Protein 8PEB (pdb70)

Secondary structure (DSSP, 8-state):
--EE-GGGHHHHHTTT--EEEEEEETTTTEEEES-HHHHT--B--GGGGHHHHHHHHHHTTSS--TT--B---S---SSGGGSS-B-HHHHHHTT-HHHHHHHHHHH-HHHHHHHHHHTT-SEE-TT--SS-HHHHTTEEB-HHHHHHHHHHHHTT-SSS-HHHHHHHHHHTEEEE-SS-EEEEEEEEE-SSSSPEEEEEEEEE-SS-EEEEEEEEE-SSTTSTTHHHHHHHHHHHHTTS--

B-factor: mean 24.96, std 11.24, range [9.62, 77.16]

GO terms:
  GO:0008800 beta-lactamase activity (F, EXP)

InterPro domains:
  IPR001460 Penicillin-binding protein, transpeptidase [PF00905] (48-259)
  IPR002137 Beta-lactamase, class-D active site [PS00337] (68-78)
  IPR012338 Beta-lactamase/transpeptidase-like [G3DSA:3.40.710.10] (20-265)
  IPR012338 Beta-lactamase/transpeptidase-like [SSF56601] (30-259)
  IPR050515 Class D beta-lactamase/transpeptidase [PTHR30627] (52-147)
  IPR058218 Beta-lactamase OXA-48-like [NF000387] (1-265)

Foldseek 3Di:
DEEADQVLVVLQVVVVWDKKKKKAWVVVRYIYMNDVVQQFDWAQCFLVVVLLLLLLLCQVVVAVAQPDKDAAPCDDDDQNLLRGIHGLLSCQVSVNVVVSVVSDVVCDLVNLLVLCVQLVQAAADPVFDDDDCSRRVNGIHGFVSLQVSQVCLVVVNGPGHSVSSVRSQVSQFDDDDPAWTWRWGWGWQADDPQTKIKIWTWIDGPPTIMTMIMMIRDNDPPCNVSNVVSNVVVCVVVVVGD

Nearest PDB structures (foldseek):
  8peb-assembly1_A-2  TM=1.004E+00  e=3.421E-52  Klebsiella pneumoniae
  8pea-assembly1_B  TM=9.727E-01  e=9.797E-48  Klebsiella pneumoniae
  6rj7-assembly1_A  TM=9.697E-01  e=4.068E-47  Klebsiella pneumoniae
  5oe0-assembly1_B  TM=9.698E-01  e=1.051E-46  Klebsiella pneumoniae
  8faj-assembly1_A  TM=9.682E-01  e=1.500E-46  Klebsiella pneumoniae

Structure (mmCIF, N/CA/C/O backbone):
data_8PEB
#
_entry.id   8PEB
#
_cell.length_a   94.401
_cell.length_b   42.544
_cell.length_c   64.304
_cell.angle_alpha   90.000
_cell.angle_beta   106.875
_cell.angle_gamma   90.000
#
_symmetry.space_group_name_H-M   'C 1 2 1'
#
loop_
_entity.id
_entity.type
_entity.pdbx_description
1 polymer Beta-lactamase
2 non-polymer 'CHLORIDE ION'
3 non-polymer 'SULFATE ION'
4 non-polymer DI(HYDROXYETHYL)ETHER
5 non-polymer 'MALONATE ION'
6 water water
#
loop_
_atom_site.group_PDB
_atom_site.id
_atom_site.type_symbol
_atom_site.label_atom_id
_atom_site.label_alt_id
_atom_site.label_comp_id
_atom_site.label_asym_id
_atom_site.label_entity_id
_atom_site.label_seq_id
_atom_site.pdbx_PDB_ins_code
_atom_site.Cartn_x
_atom_site.Cartn_y
_atom_site.Cartn_z
_atom_site.occupancy
_atom_site.B_iso_or_equiv
_atom_site.auth_seq_id
_atom_site.auth_comp_id
_atom_site.auth_asym_id
_atom_site.auth_atom_id
_atom_site.pdbx_PDB_model_num
ATOM 1 N N . GLU A 1 1 ? -38.01500 0.65300 14.96200 1.000 54.26177 24 GLU A N 1
ATOM 2 C CA . GLU A 1 1 ? -37.67100 0.81700 16.37000 0.780 52.33522 24 GLU A CA 1
ATOM 3 C C . GLU A 1 1 ? -36.90500 2.12100 16.41200 0.750 52.36417 24 GLU A C 1
ATOM 4 O O . GLU A 1 1 ? -37.13100 2.98900 17.25600 0.970 52.51682 24 GLU A O 1
ATOM 16 N N . TRP A 1 2 ? -35.98700 2.21200 15.44800 1.000 50.30866 25 TRP A N 1
ATOM 17 C CA . TRP A 1 2 ? -35.02500 3.29600 15.36900 1.000 39.12311 25 TRP A CA 1
ATOM 18 C C . TRP A 1 2 ? -35.71400 4.64100 15.23900 1.000 34.95156 25 TRP A C 1
ATOM 19 O O . TRP A 1 2 ? -36.78300 4.76600 14.63600 1.000 37.09129 25 TRP A O 1
ATOM 40 N N . GLN A 1 3 ? -35.06100 5.66600 15.76900 1.000 27.39539 26 GLN A N 1
ATOM 41 C CA . GLN A 1 3 ? -35.58800 7.01600 15.74400 1.000 24.35292 26 GLN A CA 1
ATOM 42 C C . GLN A 1 3 ? -34.61200 7.93000 15.03800 1.000 21.62891 26 GLN A C 1
ATOM 43 O O . GLN A 1 3 ? -33.41400 7.89600 15.31600 1.000 22.35794 26 GLN A O 1
ATOM 57 N N . GLU A 1 4 ? -35.11600 8.74200 14.13200 1.000 20.12083 27 GLU A N 1
ATOM 58 C CA . GLU A 1 4 ? -34.30300 9.73100 13.45900 1.000 19.96029 27 GLU A CA 1
ATOM 59 C C . GLU A 1 4 ? -34.40200 11.04200 14.21600 1.000 20.50772 27 GLU A C 1
ATOM 60 O O . GLU A 1 4 ? -35.48400 11.44300 14.65800 1.000 24.40819 27 GLU A O 1
ATOM 72 N N . ASN A 1 5 ? -33.27600 11.72200 14.34600 1.000 18.80489 28 ASN A N 1
ATOM 73 C CA . ASN A 1 5 ? -33.16100 13.01200 15.03200 1.000 18.22324 28 ASN A CA 1
ATOM 74 C C . ASN A 1 5 ? -32.39800 13.94000 14.09000 1.000 17.86004 28 ASN A C 1
ATOM 75 O O . ASN A 1 5 ? -31.16500 13.99800 14.10300 1.000 16.10456 28 ASN A O 1
ATOM 86 N N . LYS A 1 6 ? -33.12700 14.69300 13.29100 1.000 16.36512 29 LYS A N 1
ATOM 87 C CA . LYS A 1 6 ? -32.50000 15.54500 12.28900 1.000 15.84664 29 LYS A CA 1
ATOM 88 C C . LYS A 1 6 ? -31.87600 16.79100 12.88900 1.000 16.13351 29 LYS A C 1
ATOM 89 O O . LYS A 1 6 ? -31.12000 17.47900 12.19600 1.000 16.61252 29 LYS A O 1
ATOM 108 N N . SER A 1 7 ? -32.13200 17.09100 14.16200 1.000 16.28353 30 SER A N 1
ATOM 109 C CA . SER A 1 7 ? -31.47500 18.24100 14.76600 1.000 16.56251 30 SER A CA 1
ATOM 110 C C . SER A 1 7 ? -29.97000 18.03600 14.91000 1.000 16.78096 30 SER A C 1
ATOM 111 O O . SER A 1 7 ? -29.23500 19.01500 15.07300 1.000 18.04690 30 SER A O 1
ATOM 119 N N . TRP A 1 8 ? -29.48900 16.80400 14.78800 1.000 16.58883 31 TRP A N 1
ATOM 120 C CA . TRP A 1 8 ? -28.05000 16.58300 14.84700 1.000 16.31775 31 TRP A CA 1
ATOM 121 C C . TRP A 1 8 ? -27.35600 17.06100 13.58400 1.000 17.60737 31 TRP A C 1
ATOM 122 O O . TRP A 1 8 ? -26.12700 17.24000 13.56700 1.000 17.55474 31 TRP A O 1
ATOM 143 N N . ASN A 1 9 ? -28.11200 17.27900 12.51300 1.000 17.56526 32 ASN A N 1
ATOM 144 C CA . ASN A 1 9 ? -27.50000 17.67100 11.25200 1.000 17.88636 32 ASN A CA 1
ATOM 145 C C . ASN A 1 9 ? -26.76000 18.99100 11.37200 1.000 19.53918 32 ASN A C 1
ATOM 146 O O . ASN A 1 9 ? -25.77300 19.19900 10.66800 1.000 20.66037 32 ASN A O 1
ATOM 157 N N . VAL A 1 10 ? -27.18800 19.87200 12.27200 1.000 21.21044 33 VAL A N 1
ATOM 158 C CA . VAL A 1 10 ? -26.50100 21.15700 12.38100 1.000 24.95036 33 VAL A CA 1
ATOM 159 C C . VAL A 1 10 ? -25.04500 20.98500 12.79700 1.000 21.78682 33 VAL A C 1
ATOM 160 O O . VAL A 1 10 ? -24.18400 21.77800 12.39400 1.000 23.85549 33 VAL A O 1
ATOM 173 N N A HIS A 1 11 ? -24.73900 19.97000 13.60900 0.550 19.71815 34 HIS A N 1
ATOM 174 N N B HIS A 1 11 ? -24.73200 19.95500 13.59200 0.450 19.69973 34 HIS A N 1
ATOM 175 C CA A HIS A 1 11 ? -23.35200 19.75900 14.00200 0.550 18.98912 34 HIS A CA 1
ATOM 176 C CA B HIS A 1 11 ? -23.34600 19.74900 14.00300 0.450 18.99965 34 HIS A CA 1
ATOM 177 C C A HIS A 1 11 ? -22.48600 19.44700 12.79200 0.550 20.07609 34 HIS A C 1
ATOM 178 C C B HIS A 1 11 ? -22.46100 19.32300 12.84100 0.450 20.08925 34 HIS A C 1
ATOM 179 O O A HIS A 1 11 ? -21.30700 19.81300 12.76300 0.550 21.28150 34 HIS A O 1
ATOM 180 O O B HIS A 1 11 ? -21.23400 19.41300 12.93900 0.450 18.48380 34 HIS A O 1
ATOM 207 N N . PHE A 1 12 ? -23.05200 18.78800 11.77500 1.000 17.24417 35 PHE A N 1
ATOM 208 C CA . PHE A 1 12 ? -22.32200 18.58700 10.53200 1.000 20.46824 35 PHE A CA 1
ATOM 209 C C . PHE A 1 12 ? -22.28800 19.87000 9.70400 1.000 20.47351 35 PHE A C 1
ATOM 210 O O . PHE A 1 12 ? -21.22300 20.29200 9.24600 1.000 21.90789 35 PHE A O 1
ATOM 227 N N . THR A 1 13 ? -23.43100 20.51800 9.51600 1.000 21.57627 36 THR A N 1
ATOM 228 C CA . THR A 1 13 ? -23.44900 21.66500 8.61500 1.000 24.91615 36 THR A CA 1
ATOM 229 C C . THR A 1 13 ? -22.64400 22.83800 9.16000 1.000 24.30028 36 THR A C 1
ATOM 230 O O . THR A 1 13 ? -22.10100 23.62800 8.37700 1.000 24.36871 36 THR A O 1
ATOM 241 N N . GLU A 1 14 ? -22.55800 22.98200 10.48000 1.000 23.55282 37 GLU A N 1
ATOM 242 C CA . GLU A 1 14 ? -21.69700 24.01800 11.04600 1.000 29.26140 37 GLU A CA 1
ATOM 243 C C . GLU A 1 14 ? -20.25200 23.86500 10.58200 1.000 32.05121 37 GLU A C 1
ATOM 244 O O . GLU A 1 14 ? -19.54000 24.86900 10.42800 1.000 31.00109 37 GLU A O 1
ATOM 256 N N A HIS A 1 15 ? -19.80800 22.63500 10.32000 0.430 28.48236 38 HIS A N 1
ATOM 257 N N B HIS A 1 15 ? -19.80700 22.63300 10.33500 0.570 28.47447 38 HIS A N 1
ATOM 258 C CA A HIS A 1 15 ? -18.44600 22.37000 9.87300 0.430 30.75106 38 HIS A CA 1
ATOM 259 C CA B HIS A 1 15 ? -18.45100 22.36300 9.87900 0.570 30.74579 38 HIS A CA 1
ATOM 260 C C A HIS A 1 15 ? -18.37200 22.08100 8.38100 0.430 31.34850 38 HIS A C 1
ATOM 261 C C B HIS A 1 15 ? -18.39300 22.04500 8.39100 0.570 31.33270 38 HIS A C 1
ATOM 262 O O A HIS A 1 15 ? -17.40200 21.47000 7.92100 0.430 36.40963 38 HIS A O 1
ATOM 263 O O B HIS A 1 15 ? -17.45200 21.38000 7.94200 0.570 36.49648 38 HIS A O 1
ATOM 290 N N . LYS A 1 16 ? -19.37500 22.51300 7.62100 1.000 28.37182 39 LYS A N 1
ATOM 291 C CA . LYS A 1 16 ? -19.43800 22.26800 6.18400 1.000 32.71708 39 LYS A CA 1
ATOM 292 C C . LYS A 1 16 ? -19.17400 20.79900 5.87400 1.000 33.41716 39 LYS 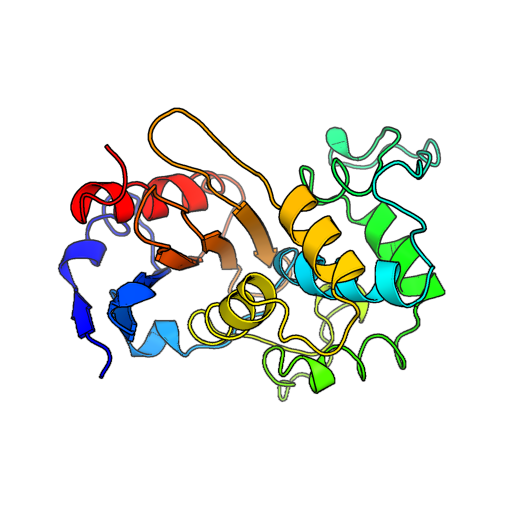A C 1
ATOM 293 O O . LYS A 1 16 ? -18.38700 20.45500 4.99500 0.850 32.14333 39 LYS A O 1
ATOM 313 N N . SER A 1 17 ? -19.85800 19.92400 6.61200 1.000 23.88707 40 SER A N 1
ATOM 314 C CA . SER A 1 17 ? -19.60500 18.49300 6.55900 1.000 20.98936 40 SER A CA 1
ATOM 315 C C . SER A 1 17 ? -20.89700 17.73400 6.28300 1.000 21.79209 40 SER A C 1
ATOM 316 O O . SER A 1 17 ? -22.00400 18.24000 6.50900 1.000 21.06042 40 SER A O 1
ATOM 324 N N A GLN A 1 18 ? -20.74600 16.51300 5.76600 0.650 19.92607 41 GLN A N 1
ATOM 325 N N B GLN A 1 18 ? -20.72100 16.48700 5.83800 0.350 20.02082 41 GLN A N 1
ATOM 326 C CA A GLN A 1 18 ? -21.85100 15.58300 5.57900 0.650 18.76541 41 GLN A CA 1
ATOM 327 C CA B GLN A 1 18 ? -21.79500 15.55200 5.53300 0.350 18.83910 41 GLN A CA 1
ATOM 328 C C A GLN A 1 18 ? -21.47500 14.25200 6.21400 0.650 15.74136 41 GLN A C 1
ATOM 329 C C B GLN A 1 18 ? -21.46200 14.22800 6.20500 0.350 15.88612 41 GLN A C 1
ATOM 330 O O A GLN A 1 18 ? -20.34900 13.76600 6.03900 0.650 17.51263 41 GLN A O 1
ATOM 331 O O B GLN A 1 18 ? -20.34300 13.72600 6.04800 0.350 17.37840 41 GLN A O 1
ATOM 358 N N . GLY A 1 19 ? -22.41100 13.65000 6.93300 1.000 14.61228 42 GLY A N 1
ATOM 359 C CA . GLY A 1 19 ? -22.10300 12.39300 7.59800 1.000 14.74914 42 GLY A CA 1
ATOM 360 C C . GLY A 1 19 ? -23.26800 11.87700 8.40500 1.000 13.35423 42 GLY A C 1
ATOM 361 O O . GLY A 1 19 ? -24.38200 12.41300 8.33900 1.000 15.24130 42 GLY A O 1
ATOM 365 N N . VAL A 1 20 ? -22.99200 10.82600 9.16900 1.000 13.17526 43 VAL A N 1
ATOM 366 C CA . VAL A 1 20 ? -23.99200 10.19500 10.02000 1.000 13.68848 43 VAL A CA 1
ATOM 367 C C . VAL A 1 20 ? -23.402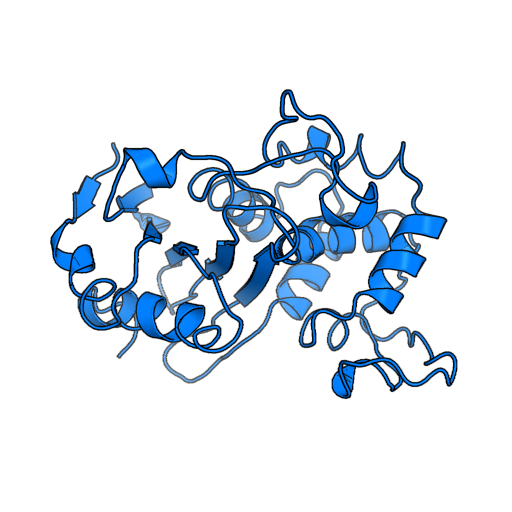00 9.92100 11.38700 1.000 13.17526 43 VAL A C 1
ATOM 368 O O . VAL A 1 20 ? -22.22100 9.58700 11.50400 1.000 12.95682 43 VAL A O 1
ATOM 381 N N . VAL A 1 21 ? -24.22600 10.09800 12.42000 1.000 13.19369 44 VAL A N 1
ATOM 382 C CA . VAL A 1 21 ? -23.97900 9.57900 13.75100 1.000 13.77270 44 VAL A CA 1
ATOM 383 C C . VAL A 1 21 ? -25.10700 8.62200 14.07400 1.000 13.02525 44 VAL A C 1
ATOM 384 O O . VAL A 1 21 ? -26.28500 8.93600 13.84800 1.000 14.67544 44 VAL A O 1
ATOM 397 N N . VAL A 1 22 ? -24.73500 7.48100 14.63900 1.000 12.13303 45 VAL A N 1
ATOM 398 C CA . VAL A 1 22 ? -25.68000 6.48800 15.14500 1.000 13.31739 45 VAL A CA 1
ATOM 399 C C . VAL A 1 22 ? -25.35600 6.28600 16.60900 1.000 13.78323 45 VAL A C 1
ATOM 400 O O . VAL A 1 22 ? -24.18600 6.09400 16.96300 1.000 12.99366 45 VAL A O 1
ATOM 413 N N . LEU A 1 23 ? -26.38800 6.32100 17.45200 1.000 14.18065 46 LEU A N 1
ATOM 414 C CA . LEU A 1 23 ? -26.27000 6.07400 18.87700 1.000 12.59362 46 LEU A CA 1
ATOM 415 C C . LEU A 1 23 ? -27.16600 4.90900 19.26000 1.000 13.40161 46 LEU A C 1
ATOM 416 O O . LEU A 1 23 ? -28.24700 4.72000 18.68000 1.000 15.08865 46 LEU A O 1
ATOM 432 N N . TRP A 1 24 ? -26.72600 4.11600 20.22900 1.000 12.99630 47 TRP A N 1
ATOM 433 C CA . TRP A 1 24 ? -27.55300 3.03800 20.77300 1.000 13.82271 47 TRP A CA 1
ATOM 434 C C . TRP A 1 24 ? -27.52300 3.12500 22.29100 1.000 15.06233 47 TRP A C 1
ATOM 435 O O . TRP A 1 24 ? -26.44800 3.05400 22.90000 1.000 14.11222 47 TRP A O 1
ATOM 456 N N . ASN A 1 25 ? -28.69700 3.31900 22.88800 1.000 14.83336 48 ASN A N 1
ATOM 457 C CA . ASN A 1 25 ? -28.88700 3.34900 24.33500 1.000 16.17036 48 ASN A CA 1
ATOM 458 C C . ASN A 1 25 ? -29.07400 1.91300 24.80700 1.000 16.26511 48 ASN A C 1
ATOM 459 O O . ASN A 1 25 ? -30.09300 1.27900 24.53200 1.000 15.98613 48 ASN A O 1
ATOM 470 N N . GLU A 1 26 ? -28.06700 1.36900 25.46700 1.000 15.33868 49 GLU A N 1
ATOM 471 C CA . GLU A 1 26 ? -28.08600 -0.05100 25.79100 1.000 17.29681 49 GLU A CA 1
ATOM 472 C C . GLU A 1 26 ? -29.20800 -0.39600 26.76600 1.000 19.23915 49 GLU A C 1
ATOM 473 O O . GLU A 1 26 ? -29.93000 -1.37400 26.55300 1.000 19.38390 49 GLU A O 1
ATOM 485 N N . ASN A 1 27 ? -29.39500 0.40400 27.81900 1.000 17.84424 50 ASN A N 1
ATOM 486 C CA . ASN A 1 27 ? -30.43400 0.07700 28.79100 1.000 19.69447 50 ASN A CA 1
ATOM 487 C C . ASN A 1 27 ? -31.79100 0.01100 28.11900 1.000 19.75500 50 ASN A C 1
ATOM 488 O O . ASN A 1 27 ? -32.61300 -0.86100 28.43700 1.000 22.89748 50 ASN A O 1
ATOM 499 N N . GLU A 1 28 ? -32.06700 0.94200 27.21200 1.000 20.35770 51 GLU A N 1
ATOM 500 C CA . GLU A 1 28 ? -33.38400 1.06700 26.60500 1.000 21.56048 51 GLU A CA 1
ATOM 501 C C . GLU A 1 28 ? -33.52100 0.28300 25.31300 1.000 22.42374 51 GLU A C 1
ATOM 502 O O . GLU A 1 28 ? -34.63400 0.16800 24.79100 1.000 22.34478 51 GLU A O 1
ATOM 514 N N . GLN A 1 29 ? -32.44000 -0.28800 24.80600 1.000 18.96543 52 GLN A N 1
ATOM 515 C CA . GLN A 1 29 ? -32.45800 -1.03000 23.55300 1.000 19.15756 52 GLN A CA 1
ATOM 516 C C . GLN A 1 29 ? -33.08100 -0.19300 22.44600 1.000 20.84724 52 GLN A C 1
ATOM 517 O O . GLN A 1 29 ? -33.95900 -0.63900 21.70200 1.000 22.98697 52 GLN A O 1
ATOM 531 N N . GLN A 1 30 ? -32.56700 1.02700 22.30400 1.000 18.24692 53 GLN A N 1
ATOM 532 C CA . GLN A 1 30 ? -33.13000 2.01500 21.39700 1.000 17.92320 53 GLN A CA 1
ATOM 533 C C . GLN A 1 30 ? -32.00300 2.69200 20.63400 1.000 18.80752 53 GLN A C 1
ATOM 534 O O . GLN A 1 30 ? -31.04100 3.16700 21.24100 1.000 18.21008 53 GLN A O 1
ATOM 548 N N . GLY A 1 31 ? -32.17300 2.79400 19.32100 1.000 18.01269 54 GLY A N 1
ATOM 549 C CA . GLY A 1 31 ? -31.22500 3.44300 18.44200 1.000 17.28892 54 GLY A CA 1
ATOM 550 C C . GLY A 1 31 ? -31.72800 4.77000 17.91000 1.000 16.79412 54 GLY A C 1
ATOM 551 O O . GLY A 1 31 ? -32.93000 4.99100 17.75400 1.000 18.26272 54 GLY A O 1
ATOM 555 N N . PHE A 1 32 ? -30.78200 5.65600 17.62200 1.000 15.35710 55 PHE A N 1
ATOM 556 C CA . PHE A 1 32 ? -31.05100 7.00600 17.16200 1.000 16.15720 55 PHE A CA 1
ATOM 557 C C .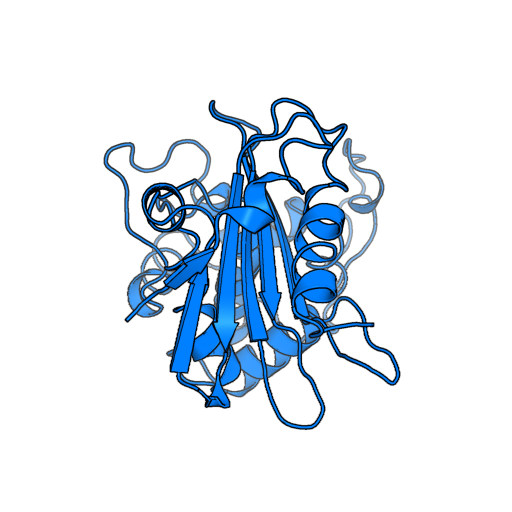 PHE A 1 32 ? -30.02400 7.36300 16.09900 1.000 14.68860 55 PHE A C 1
ATOM 558 O O . PHE A 1 32 ? -28.84700 7.02400 16.23500 1.000 16.25458 55 PHE A O 1
ATOM 575 N N . THR A 1 33 ? -30.43100 8.10600 15.08400 1.000 15.51502 56 THR A N 1
ATOM 576 C CA . THR A 1 33 ? -29.50000 8.55400 14.04900 1.000 14.77809 56 THR A CA 1
ATOM 577 C C . THR A 1 33 ? -30.01200 9.83100 13.40700 1.000 15.37290 56 THR A C 1
ATOM 578 O O . THR A 1 33 ? -31.22500 10.08400 13.37400 1.000 17.02836 56 THR A O 1
ATOM 589 N N . ASN A 1 34 ? -29.09700 10.62500 12.83200 1.000 14.93863 57 ASN A N 1
ATOM 590 C CA . ASN A 1 34 ? -29.54000 11.80100 12.09500 1.000 15.19656 57 ASN A CA 1
ATOM 591 C C . ASN A 1 34 ? -30.04800 11.47800 10.69600 1.000 16.27037 57 ASN A C 1
ATOM 592 O O . ASN A 1 34 ? -30.74000 12.30900 10.11600 1.000 17.57316 57 ASN A O 1
ATOM 603 N N A ASN A 1 35 ? -29.69700 10.32500 10.13100 0.690 17.05468 58 ASN A N 1
ATOM 604 N N B ASN A 1 35 ? -29.70000 10.31700 10.14100 0.310 17.04941 58 ASN A N 1
ATOM 605 C CA A ASN A 1 35 ? -30.08100 10.01100 8.75500 0.690 17.52842 58 ASN A CA 1
ATOM 606 C CA B ASN A 1 35 ? -30.03100 9.99600 8.75300 0.310 17.58106 58 ASN A CA 1
ATOM 607 C C A ASN A 1 35 ? -30.12400 8.49800 8.61200 0.690 18.08375 58 ASN A C 1
ATOM 608 C C B ASN A 1 35 ? -30.11700 8.48000 8.64800 0.310 18.11796 58 ASN A C 1
ATOM 609 O O A ASN A 1 35 ? -29.08300 7.83300 8.59300 0.690 17.21259 58 ASN A O 1
ATOM 610 O O B ASN A 1 35 ? -29.09000 7.79400 8.67100 0.310 17.18101 58 ASN A O 1
ATOM 631 N N . LEU A 1 36 ? -31.34100 7.96100 8.55200 1.000 18.83910 59 LEU A N 1
ATOM 632 C CA . LEU A 1 36 ? -31.53200 6.51500 8.53200 1.000 21.51047 59 LEU A CA 1
ATOM 633 C C . LEU A 1 36 ? -30.87400 5.87100 7.32200 1.000 20.93146 59 LEU A C 1
ATOM 634 O O . LEU A 1 36 ? -30.25900 4.80200 7.44700 1.000 22.75010 59 LEU A O 1
ATOM 650 N N . LYS A 1 37 ? -30.93700 6.51700 6.15700 1.000 19.83922 60 LYS A N 1
ATOM 651 C CA . LYS A 1 37 ? -30.34000 5.90700 4.97400 1.000 21.43152 60 LYS A CA 1
ATOM 652 C C . LYS A 1 37 ? -28.82800 5.81300 5.11000 1.000 21.43152 60 LYS A C 1
ATOM 653 O O . LYS A 1 37 ? -28.23400 4.75500 4.86800 1.000 20.60247 60 LYS A O 1
ATOM 672 N N . ARG A 1 38 ? -28.17900 6.89500 5.54400 1.000 18.24166 61 ARG A N 1
ATOM 673 C CA . ARG A 1 38 ? -26.72600 6.83500 5.62400 1.000 18.03900 61 ARG A CA 1
ATOM 674 C C . ARG A 1 38 ? -26.27000 5.94000 6.76900 1.000 17.76002 61 ARG A C 1
ATOM 675 O O . ARG A 1 38 ? -25.21100 5.31000 6.68100 1.000 17.52052 61 ARG A O 1
ATOM 696 N N . ALA A 1 39 ? -27.07800 5.82300 7.82000 1.000 16.60462 62 ALA A N 1
ATOM 697 C CA . ALA A 1 39 ? -26.75200 4.89300 8.88900 1.000 16.86781 62 ALA A CA 1
ATOM 698 C C . ALA A 1 39 ? -26.56700 3.47300 8.37600 1.000 18.99175 62 ALA A C 1
ATOM 699 O O . ALA A 1 39 ? -25.78800 2.71100 8.96000 1.000 17.93110 62 ALA A O 1
ATOM 706 N N . ASN A 1 40 ? -27.26700 3.09800 7.30600 1.000 17.76266 63 ASN A N 1
ATOM 707 C CA . ASN A 1 40 ? -27.22800 1.75300 6.74100 1.000 19.28126 63 ASN A CA 1
ATOM 708 C C . ASN A 1 40 ? -26.34100 1.63700 5.51400 1.000 19.22862 63 ASN A C 1
ATOM 709 O O . ASN A 1 40 ? -26.28100 0.56900 4.90200 1.000 22.06844 63 ASN A O 1
ATOM 720 N N . GLN A 1 41 ? -25.63400 2.69700 5.15200 1.000 18.49959 64 GLN A N 1
ATOM 721 C CA . GLN A 1 41 ? -24.77800 2.70200 3.97600 1.000 19.12598 64 GLN A CA 1
ATOM 722 C C . GLN A 1 41 ? -23.41100 2.14300 4.32700 1.000 17.68370 64 GLN A C 1
ATOM 723 O O . GLN A 1 41 ? -22.77200 2.59500 5.28000 1.000 17.51526 64 GLN A O 1
ATOM 737 N N . ALA A 1 42 ? -22.94900 1.18600 3.54600 1.000 17.24680 65 ALA A N 1
ATOM 738 C CA . ALA A 1 42 ? -21.69800 0.50700 3.83700 1.000 17.39945 65 ALA A CA 1
ATOM 739 C C . ALA A 1 42 ? -20.51500 1.24600 3.22600 1.000 17.96794 65 ALA A C 1
ATOM 740 O O . ALA A 1 42 ? -20.54600 1.66600 2.06500 1.000 18.83647 65 ALA A O 1
ATOM 747 N N . PHE A 1 43 ? -19.44000 1.35700 3.99800 1.000 16.04140 66 PHE A N 1
ATOM 748 C CA . PHE A 1 43 ? -18.21000 2.00400 3.57900 1.000 15.88875 66 PHE A CA 1
ATOM 749 C C . PHE A 1 43 ? -17.03300 1.09700 3.91900 1.000 15.53081 66 PHE A C 1
ATOM 750 O O . PHE A 1 43 ? -17.11300 0.25100 4.81400 1.000 16.76517 66 PHE A O 1
ATOM 767 N N . LEU A 1 44 ? -15.90500 1.32600 3.26000 1.000 15.39132 67 LEU A N 1
ATOM 768 C CA . LEU A 1 44 ? -14.66000 0.68600 3.66100 1.000 15.03075 67 LEU A CA 1
ATOM 769 C C . LEU A 1 44 ? -14.38100 1.02200 5.11800 1.000 15.71504 67 LEU A C 1
ATOM 770 O O . LEU A 1 44 ? -14.57400 2.16700 5.52400 1.000 14.40962 67 LEU A O 1
ATOM 786 N N . PRO A 1 45 ? -13.89100 0.06700 5.91700 1.000 14.36225 68 PRO A N 1
ATOM 787 C CA . PRO A 1 45 ? -13.73000 0.31100 7.35800 1.000 14.49384 68 PRO A CA 1
ATOM 788 C C . PRO A 1 45 ? -12.47000 1.03700 7.74900 1.000 13.58321 68 PRO A C 1
ATOM 789 O O . PRO A 1 45 ? -12.41100 1.58500 8.85900 1.000 13.31475 68 PRO A O 1
ATOM 800 N N . ALA A 1 46 ? -11.44200 1.01600 6.90300 1.000 13.94115 69 ALA A N 1
ATOM 801 C CA . ALA A 1 46 ? -10.15700 1.61800 7.22600 1.000 15.18866 69 ALA A CA 1
ATOM 802 C C . ALA A 1 46 ? -9.70000 1.09800 8.59200 1.000 14.38857 69 ALA A C 1
ATOM 803 O O . ALA A 1 46 ? -9.93000 -0.07400 8.91400 1.000 15.44133 69 ALA A O 1
ATOM 810 N N . SER A 1 47 ? -9.08700 1.94000 9.40900 1.000 13.27528 70 SER A N 1
ATOM 811 C CA . SER A 1 47 ? -8.50600 1.43800 10.65900 1.000 12.81469 70 SER A CA 1
ATOM 812 C C . SER A 1 47 ? -9.52400 1.02800 11.70000 1.000 12.77522 70 SER A C 1
ATOM 813 O O . SER A 1 47 ? -9.11700 0.47100 12.71800 1.000 13.35423 70 SER A O 1
ATOM 821 N N . THR A 1 48 ? -10.82600 1.22000 11.48500 1.000 13.01735 71 THR A N 1
ATOM 822 C CA . THR A 1 48 ? -11.75400 0.57200 12.40500 1.000 12.37517 71 THR A CA 1
ATOM 823 C C . THR A 1 48 ? -11.62600 -0.94500 12.33300 1.000 12.07250 71 THR A C 1
ATOM 824 O O . THR A 1 48 ? -11.97000 -1.62600 13.31300 1.000 13.39634 71 THR A O 1
ATOM 835 N N . LEU A 1 49 ? -11.10300 -1.48000 11.23100 1.000 13.20948 72 LEU A N 1
ATOM 836 C CA . LEU A 1 49 ? -10.84500 -2.90800 11.10700 1.000 13.38318 72 LEU A CA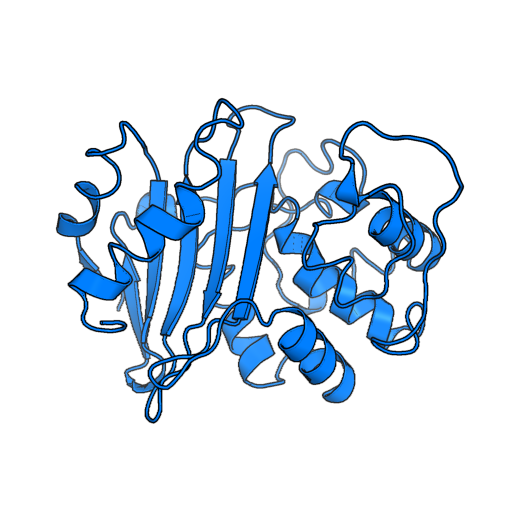 1
ATOM 837 C C . LEU A 1 49 ? -9.79000 -3.37900 12.08700 1.000 14.13854 72 LEU A C 1
ATOM 838 O O . LEU A 1 49 ? -9.68800 -4.58300 12.33900 1.000 15.17024 72 LEU A O 1
ATOM 854 N N . LYS A 1 50 ? -9.01300 -2.46800 12.65300 1.000 13.29107 73 LYS A N 1
ATOM 855 C CA . LYS A 1 50 ? -8.04600 -2.88900 13.66300 1.000 14.61491 73 LYS A CA 1
ATOM 856 C C . LYS A 1 50 ? -8.70500 -3.49000 14.90100 1.000 12.84101 73 LYS A C 1
ATOM 857 O O . LYS A 1 50 ? -8.04500 -4.22500 15.64400 1.000 13.62269 73 LYS A O 1
ATOM 876 N N . ILE A 1 51 ? -9.98200 -3.21500 15.16500 1.000 12.95682 74 ILE A N 1
ATOM 877 C CA . ILE A 1 51 ? -10.64400 -3.83300 16.31200 1.000 13.47267 74 ILE A CA 1
ATOM 878 C C . ILE A 1 51 ? -10.77200 -5.33200 16.04900 1.000 13.05156 74 ILE A C 1
ATOM 879 O O . ILE A 1 51 ? -10.17800 -6.12800 16.78800 1.000 13.54636 74 ILE A O 1
ATOM 895 N N . PRO A 1 52 ? -11.44800 -5.79100 14.98900 1.000 13.38055 75 PRO A N 1
ATOM 896 C CA . PRO A 1 52 ? -11.49500 -7.24700 14.76900 1.000 15.20182 75 PRO A CA 1
ATOM 897 C C . PRO A 1 52 ? -10.14900 -7.86900 14.44500 1.000 15.57818 75 PRO A C 1
ATOM 898 O O . PRO A 1 52 ? -9.88900 -9.01000 14.84400 1.000 14.78862 75 PRO A O 1
ATOM 909 N N . ASN A 1 53 ? -9.25400 -7.15100 13.76900 1.000 14.49384 76 ASN A N 1
ATOM 910 C CA . ASN A 1 53 ? -7.97600 -7.76500 13.45000 1.000 14.72019 76 ASN A CA 1
ATOM 911 C C . ASN A 1 53 ? -7.12600 -7.95700 14.69500 1.000 14.00168 76 ASN A C 1
ATOM 912 O O . ASN A 1 53 ? -6.38300 -8.94400 14.78300 1.000 14.97285 76 ASN A O 1
ATOM 923 N N . SER A 1 54 ? -7.25900 -7.08300 15.69100 1.000 13.60163 77 SER A N 1
ATOM 924 C CA . SER A 1 54 ? -6.58300 -7.31900 16.96900 1.000 13.45951 77 SER A CA 1
ATOM 925 C C . SER A 1 54 ? -7.13600 -8.55100 17.67800 1.000 13.04630 77 SER A C 1
ATOM 926 O O . SER A 1 54 ? -6.38000 -9.31500 18.27100 1.000 13.88588 77 SER A O 1
ATOM 934 N N . LEU A 1 55 ? -8.45800 -8.74400 17.65100 1.000 13.48583 78 LEU A N 1
ATOM 935 C CA . LEU A 1 55 ? -9.06500 -9.92500 18.24600 1.000 12.67784 78 LEU A CA 1
ATOM 936 C C . LEU A 1 55 ? -8.50600 -11.18200 17.62400 1.000 14.88073 78 LEU A C 1
ATOM 937 O O . LEU A 1 55 ? -8.19700 -12.15000 18.32400 1.000 15.40185 78 LEU A O 1
ATOM 953 N N . ILE A 1 56 ? -8.37200 -11.18400 16.29600 1.000 14.40173 79 ILE A N 1
ATOM 954 C CA . ILE A 1 56 ? -7.88600 -12.34800 15.58200 1.000 15.99929 79 ILE A CA 1
ATOM 955 C C . ILE A 1 56 ? -6.43000 -12.61100 15.92300 1.000 14.91231 79 ILE A C 1
ATOM 956 O O . ILE A 1 56 ? -6.03600 -13.74800 16.19100 1.000 16.49671 79 ILE A O 1
ATOM 972 N N . ALA A 1 57 ? -5.61600 -11.55800 15.91900 1.000 15.27552 80 ALA A N 1
ATOM 973 C CA . ALA A 1 57 ? -4.20000 -11.71800 16.21700 1.000 16.99151 80 ALA A CA 1
ATOM 974 C C . ALA A 1 57 ? -3.99100 -12.27200 17.62000 1.000 15.40711 80 ALA A C 1
ATOM 975 O O . ALA A 1 57 ? -3.12900 -13.12400 17.83200 1.000 16.61515 80 ALA A O 1
ATOM 982 N N . LEU A 1 58 ? -4.76300 -11.79100 18.59700 1.000 14.80967 81 LEU A N 1
ATOM 983 C CA . LEU A 1 58 ? -4.63900 -12.32700 19.94800 1.000 14.36488 81 LEU A CA 1
ATOM 984 C C . LEU A 1 58 ? -5.11300 -13.76700 20.01400 1.000 16.43355 81 LEU A C 1
ATOM 985 O O . LEU A 1 58 ? -4.48800 -14.61900 20.65200 1.000 18.23113 81 LEU A O 1
ATOM 1001 N N . ASP A 1 59 ? -6.22000 -14.07000 19.37200 1.000 17.62843 82 ASP A N 1
ATOM 1002 C CA . ASP A 1 59 ? -6.83100 -15.35900 19.62900 1.000 18.91543 82 ASP A CA 1
ATOM 1003 C C . ASP A 1 59 ? -6.05200 -16.46400 18.92400 1.000 21.21307 82 ASP A C 1
ATOM 1004 O O . ASP A 1 59 ? -6.03700 -17.60000 19.41200 1.000 24.81087 82 ASP A O 1
ATOM 1013 N N . LEU A 1 60 ? -5.33400 -16.13000 17.84500 1.000 20.09188 83 LEU A N 1
ATOM 1014 C CA . LEU A 1 60 ? -4.43100 -17.07200 17.19200 1.000 22.46059 83 LEU A CA 1
ATOM 1015 C C . LEU A 1 60 ? -3.03000 -17.08200 17.79200 1.000 22.33162 83 LEU A C 1
ATOM 1016 O O . LEU A 1 60 ? -2.19400 -17.87800 17.35700 1.000 26.92428 83 LEU A O 1
ATOM 1032 N N . GLY A 1 61 ? -2.74000 -16.20700 18.74400 1.000 22.16318 84 GLY A N 1
ATOM 1033 C CA . GLY A 1 61 ? -1.42500 -16.17200 19.34300 1.000 23.80549 84 GLY A CA 1
ATOM 1034 C C . GLY A 1 61 ? -0.36800 -15.44700 18.54400 1.000 22.80273 84 GLY A C 1
ATOM 1035 O O . GLY A 1 61 ? 0.81500 -15.53500 18.90200 1.000 28.49289 84 GLY A O 1
ATOM 1039 N N . VAL A 1 62 ? -0.74700 -14.74400 17.47400 1.000 20.03924 85 VAL A N 1
ATOM 1040 C CA . VAL A 1 62 ? 0.19400 -13.88800 16.75400 1.000 23.37122 85 VAL A CA 1
ATOM 1041 C C . VAL A 1 62 ? 0.66800 -12.75700 17.64900 1.000 22.56060 85 VAL A C 1
ATOM 1042 O O . VAL A 1 62 ? 1.83700 -12.35200 17.60300 1.000 25.90837 85 VAL A O 1
ATOM 1055 N N . VAL A 1 63 ? -0.23100 -12.22600 18.47400 1.000 19.70236 86 VAL A N 1
ATOM 1056 C CA . VAL A 1 63 ? 0.10300 -11.26700 19.51700 1.000 18.04953 86 VAL A CA 1
ATOM 1057 C C . VAL A 1 63 ? -0.09100 -11.98700 20.84300 1.000 20.47614 86 VAL A C 1
ATOM 1058 O O . VAL A 1 63 ? -1.16900 -12.52700 21.11100 1.000 19.34179 86 VAL A O 1
ATOM 1071 N N . LYS A 1 64 ? 0.95900 -12.04100 21.65000 1.000 17.90741 87 LYS A N 1
ATOM 1072 C CA . LYS A 1 64 ? 0.86300 -12.78800 22.90200 1.000 19.37864 87 LYS A CA 1
ATOM 1073 C C . LYS A 1 64 ? 0.08800 -12.05600 23.97600 1.000 18.65750 87 LYS A C 1
ATOM 1074 O O . LYS A 1 64 ? -0.71300 -12.68100 24.68500 1.000 19.82080 87 LYS A O 1
ATOM 1093 N N . ASP A 1 65 ? 0.33600 -10.76200 24.13100 1.000 18.40747 88 ASP A N 1
ATOM 1094 C CA . ASP A 1 65 ? -0.39400 -9.91900 25.06200 1.000 16.19405 88 ASP A CA 1
ATOM 1095 C C . ASP A 1 65 ? -0.18300 -8.47600 24.64800 1.000 16.81517 88 ASP A C 1
ATOM 1096 O O . ASP A 1 65 ? 0.51100 -8.18700 23.66900 1.000 17.79424 88 ASP A O 1
ATOM 1105 N N . GLU A 1 66 ? -0.79100 -7.56600 25.38900 1.000 16.16246 89 GLU A N 1
ATOM 1106 C CA . GLU A 1 66 ? -0.74900 -6.14900 25.06700 1.000 16.73359 89 GLU A CA 1
ATOM 1107 C C . GLU A 1 66 ? 0.58700 -5.51400 25.38800 1.000 17.19943 89 GLU A C 1
ATOM 1108 O O . GLU A 1 66 ? 0.75000 -4.32300 25.09200 1.000 20.79723 89 GLU A O 1
ATOM 1120 N N A HIS A 1 67 ? 1.51600 -6.27100 25.97200 0.140 19.66288 90 HIS A N 1
ATOM 1121 N N B HIS A 1 67 ? 1.52400 -6.27200 25.95900 0.860 19.43128 90 HIS A N 1
ATOM 1122 C CA A HIS A 1 67 ? 2.84000 -5.78800 26.32900 0.140 22.40532 90 HIS A CA 1
ATOM 1123 C CA B HIS A 1 67 ? 2.85300 -5.78600 26.30900 0.860 22.35268 90 HIS A CA 1
ATOM 1124 C C A HIS A 1 67 ? 3.89200 -6.11400 25.28200 0.140 21.31571 90 HIS A C 1
ATOM 1125 C C B HIS A 1 67 ? 3.90900 -6.13000 25.27900 0.860 21.18412 90 HIS A C 1
ATOM 1126 O O A HIS A 1 67 ? 4.93800 -5.45400 25.24800 0.140 23.42649 90 HIS A O 1
ATOM 1127 O O B HIS A 1 67 ? 5.00700 -5.54700 25.30800 0.860 23.59230 90 HIS A O 1
ATOM 1153 N N . GLN A 1 68 ? 3.65200 -7.13000 24.45800 1.000 20.11557 91 GLN A N 1
ATOM 1154 C CA . GLN A 1 68 ? 4.62400 -7.55900 23.47200 1.000 19.30231 91 GLN A CA 1
ATOM 1155 C C . GLN A 1 68 ? 5.03400 -6.38700 22.59000 1.000 18.76541 91 GLN A C 1
ATOM 1156 O O . GLN A 1 68 ? 4.19000 -5.62000 22.11400 1.000 17.41261 91 GLN A O 1
ATOM 1170 N N . VAL A 1 69 ? 6.33800 -6.24700 22.37200 1.000 20.85250 92 VAL A N 1
ATOM 1171 C CA . VAL A 1 69 ? 6.90100 -5.12200 21.62600 1.000 19.28389 92 VAL A CA 1
ATOM 1172 C C . VAL A 1 69 ? 7.13700 -5.51500 20.17800 1.000 18.70224 92 VAL A C 1
ATOM 1173 O O . VAL A 1 69 ? 7.82800 -6.50000 19.88400 1.000 21.38941 92 VAL A O 1
ATOM 1186 N N . PHE A 1 70 ? 6.62500 -4.70000 19.27000 1.000 17.88372 93 PHE A N 1
ATOM 1187 C CA . PHE A 1 70 ? 6.84200 -4.83400 17.83500 1.000 19.16282 93 PHE A CA 1
ATOM 1188 C C . PHE A 1 70 ? 7.83300 -3.73600 17.49600 1.000 18.24166 93 PHE A C 1
ATOM 1189 O O . PHE A 1 70 ? 7.49400 -2.54800 17.52000 1.000 16.95993 93 PHE A O 1
ATOM 1206 N N . LYS A 1 71 ? 9.08100 -4.14000 17.29000 1.000 17.60474 94 LYS A N 1
ATOM 1207 C CA . LYS A 1 71 ? 10.14400 -3.16800 17.11000 1.000 18.53380 94 LYS A CA 1
ATOM 1208 C C . LYS A 1 71 ? 10.00500 -2.44800 15.77200 1.000 19.41812 94 LYS A C 1
ATOM 1209 O O . LYS A 1 71 ? 9.59200 -3.01800 14.75500 1.000 21.09463 94 LYS A O 1
ATOM 1228 N N . TRP A 1 72 ? 10.40000 -1.18300 15.77700 1.000 18.04427 95 TRP A N 1
ATOM 1229 C CA . TRP A 1 72 ? 10.52200 -0.44000 14.52800 1.000 18.23377 95 TRP A CA 1
ATOM 1230 C C . TRP A 1 72 ? 11.63200 -1.03200 13.67800 1.000 19.03386 95 TRP A C 1
ATOM 1231 O O . TRP A 1 72 ? 12.71100 -1.35500 14.18100 1.000 19.93134 95 TRP A O 1
ATOM 1252 N N . ASP A 1 73 ? 11.38100 -1.14700 12.37300 1.000 19.73131 96 ASP A N 1
ATOM 1253 C CA . ASP A 1 73 ? 12.39100 -1.63600 11.44300 1.000 20.78144 96 ASP A CA 1
ATOM 1254 C C . ASP A 1 73 ? 13.41900 -0.58000 11.05600 1.000 21.78419 96 ASP A C 1
ATOM 1255 O O . ASP A 1 73 ? 14.29300 -0.87600 10.23900 1.000 24.74244 96 ASP A O 1
ATOM 1264 N N . GLY A 1 74 ? 13.35800 0.62300 11.60800 1.000 20.03135 97 GLY A N 1
ATOM 1265 C CA . GLY A 1 74 ? 14.33500 1.64400 11.33100 1.000 20.99725 97 GLY A CA 1
ATOM 1266 C C . GLY A 1 74 ? 14.13300 2.38500 10.03100 1.000 20.13136 97 GLY A C 1
ATOM 1267 O O . GLY A 1 74 ? 14.97100 3.21800 9.68300 1.000 23.06066 97 GLY A O 1
ATOM 1271 N N . GLN A 1 75 ? 13.05200 2.11900 9.31500 1.000 20.87619 98 GLN A N 1
ATOM 1272 C CA . GLN A 1 75 ? 12.74800 2.78800 8.05800 1.000 21.00778 98 GLN A CA 1
ATOM 1273 C C . GLN A 1 75 ? 11.80000 3.94400 8.34100 1.000 19.84448 98 GLN A C 1
ATOM 1274 O O . GLN A 1 75 ? 10.73100 3.73500 8.91000 1.000 19.98661 98 GLN A O 1
ATOM 1288 N N . THR A 1 76 ? 12.20400 5.15300 7.95800 1.000 19.77869 99 THR A N 1
ATOM 1289 C CA . THR A 1 76 ? 11.43500 6.35600 8.26800 1.000 19.69183 99 THR A CA 1
ATOM 1290 C C . THR A 1 76 ? 10.28500 6.52900 7.28200 1.000 19.23389 99 THR A C 1
ATOM 1291 O O . THR A 1 76 ? 10.50100 6.86300 6.10900 1.000 20.23927 99 THR A O 1
ATOM 1302 N N . ARG A 1 77 ? 9.09000 6.24400 7.75000 1.000 19.81027 100 ARG A N 1
ATOM 1303 C CA . ARG A 1 77 ? 7.85100 6.42000 7.01000 1.000 18.56275 100 ARG A CA 1
ATOM 1304 C C . ARG A 1 77 ? 7.26500 7.80900 7.27000 1.000 21.58943 100 ARG A C 1
ATOM 1305 O O . ARG A 1 77 ? 7.77700 8.57800 8.08700 1.000 21.98421 100 ARG A O 1
ATOM 1326 N N . ASP A 1 78 ? 6.21400 8.15000 6.50300 1.000 19.89449 101 ASP A N 1
ATOM 1327 C CA . ASP A 1 78 ? 5.69600 9.52300 6.47500 1.000 20.76565 101 ASP A CA 1
ATOM 1328 C C . ASP A 1 78 ? 5.06300 9.94200 7.80100 1.000 23.07382 101 ASP A C 1
ATOM 1329 O O . ASP A 1 78 ? 5.18900 11.10600 8.20400 1.000 24.32134 101 ASP A O 1
ATOM 1338 N N . ILE A 1 79 ? 4.39000 9.02300 8.48500 1.000 20.09978 102 ILE A N 1
ATOM 1339 C CA . ILE A 1 79 ? 3.71700 9.30700 9.75400 1.000 18.77594 102 ILE A CA 1
ATOM 1340 C C . ILE A 1 79 ? 4.71500 9.09800 10.89400 1.000 19.72605 102 ILE A C 1
ATOM 1341 O O . ILE A 1 79 ? 5.15100 7.97400 11.17300 1.000 18.28377 102 ILE A O 1
ATOM 1357 N N . ALA A 1 80 ? 5.10600 10.18700 11.55700 1.000 19.24968 103 ALA A N 1
ATOM 1358 C CA . ALA A 1 80 ? 6.21100 10.11800 12.50500 1.000 21.18675 103 ALA A CA 1
ATOM 1359 C C . ALA A 1 80 ? 5.95500 9.14800 13.66200 1.000 18.66803 103 ALA A C 1
ATOM 1360 O O . ALA A 1 80 ? 6.88600 8.49400 14.14800 1.000 18.53380 103 ALA A O 1
ATOM 1367 N N . THR A 1 81 ? 4.71400 9.05300 14.13600 1.000 18.13112 104 THR A N 1
ATOM 1368 C CA . THR A 1 81 ? 4.42200 8.15300 15.24500 1.000 17.82056 104 THR A CA 1
ATOM 1369 C C . THR A 1 81 ? 4.61100 6.69000 14.87600 1.000 16.93361 104 THR A C 1
ATOM 1370 O O . THR A 1 81 ? 4.68900 5.84700 15.77800 1.000 16.54672 104 THR A O 1
ATOM 1381 N N . TRP A 1 82 ? 4.70800 6.36700 13.58700 1.000 17.09942 105 TRP A N 1
ATOM 1382 C CA . TRP A 1 82 ? 5.00100 5.00000 13.19100 1.000 16.42039 105 TRP A CA 1
ATOM 1383 C C . TRP A 1 82 ? 6.47300 4.64500 13.33800 1.000 15.29394 105 TRP A C 1
ATOM 1384 O O . TRP A 1 82 ? 6.82800 3.45900 13.33000 1.000 17.68370 105 TRP A O 1
ATOM 1405 N N . ASN A 1 83 ? 7.34700 5.63600 13.45700 1.000 15.67030 106 ASN A N 1
ATOM 1406 C CA . ASN A 1 83 ? 8.78600 5.40400 13.39500 1.000 18.18376 106 ASN A CA 1
ATOM 1407 C C . ASN A 1 83 ? 9.39200 5.18700 14.78000 1.000 15.40185 106 ASN A C 1
ATOM 1408 O O . ASN A 1 83 ? 10.33600 5.84400 15.18700 1.000 18.68908 106 ASN A O 1
ATOM 1419 N N . ARG A 1 84 ? 8.83200 4.19800 15.45800 1.000 16.45460 107 ARG A N 1
ATOM 1420 C CA . ARG A 1 84 ? 9.20000 3.87900 16.83700 1.000 16.78886 107 ARG A CA 1
ATOM 1421 C C . ARG A 1 84 ? 8.64700 2.50400 17.16800 1.000 15.52818 107 ARG A C 1
ATOM 1422 O O . ARG A 1 84 ? 7.83000 1.94000 16.44800 1.000 16.20984 107 ARG A O 1
ATOM 1443 N N . ASP A 1 85 ? 9.11900 1.95300 18.28300 1.000 16.65726 108 ASP A N 1
ATOM 1444 C CA . ASP A 1 85 ? 8.58900 0.69100 18.76800 1.000 16.69937 108 ASP A CA 1
ATOM 1445 C C . ASP A 1 85 ? 7.15300 0.86400 19.27300 1.000 14.73335 108 ASP A C 1
ATOM 1446 O O . ASP A 1 85 ? 6.75600 1.93400 19.74400 1.000 16.17562 108 ASP A O 1
ATOM 1455 N N . HIS A 1 86 ? 6.34700 -0.20200 19.17400 1.000 15.58871 109 HIS A N 1
ATOM 1456 C CA . HIS A 1 86 ? 4.94700 -0.18000 19.59200 1.000 14.56227 109 HIS A CA 1
ATOM 1457 C C . HIS A 1 86 ? 4.58900 -1.47900 20.27600 1.000 14.83599 109 HIS A C 1
ATOM 1458 O O . HIS A 1 86 ? 5.23500 -2.50000 20.07900 1.000 16.95730 109 HIS A O 1
ATOM 1472 N N . ASN A 1 87 ? 3.56200 -1.42300 21.10000 1.000 14.49384 110 ASN A N 1
ATOM 1473 C CA . ASN A 1 87 ? 2.82900 -2.60000 21.56700 1.000 15.68609 110 ASN A CA 1
ATOM 1474 C C . ASN A 1 87 ? 1.40900 -2.52400 21.00000 1.000 14.62017 110 ASN A C 1
ATOM 1475 O O . ASN A 1 87 ? 1.08900 -1.63200 20.21500 1.000 13.20948 110 ASN A O 1
ATOM 1486 N N . LEU A 1 88 ? 0.53700 -3.44600 21.39900 1.000 14.23592 111 LEU A N 1
ATOM 1487 C CA . LEU A 1 88 ? -0.80500 -3.42400 20.82700 1.000 14.25171 111 LEU A CA 1
ATOM 1488 C C . LEU A 1 88 ? -1.53500 -2.14800 21.20000 1.000 14.69913 111 LEU A C 1
ATOM 1489 O O . LEU A 1 88 ? -2.28800 -1.58800 20.39100 1.000 15.03338 111 LEU A O 1
ATOM 1505 N N A ILE A 1 89 ? -1.34400 -1.69200 22.44100 0.590 14.10695 112 ILE A N 1
ATOM 1506 N N B ILE A 1 89 ? -1.31600 -1.65200 22.41300 0.410 14.08327 112 ILE A N 1
ATOM 1507 C CA A ILE A 1 89 ? -1.99000 -0.46900 22.91600 0.590 13.76744 112 ILE A CA 1
ATOM 1508 C CA B ILE A 1 89 ? -2.03300 -0.46300 22.86700 0.410 13.71743 112 ILE A CA 1
ATOM 1509 C C A ILE A 1 89 ? -1.61700 0.69200 22.00900 0.590 13.39634 112 ILE A C 1
ATOM 1510 C C B ILE A 1 89 ? -1.61000 0.75700 22.06200 0.410 13.46214 112 ILE A C 1
ATOM 1511 O O A ILE A 1 89 ? -2.48300 1.39100 21.46100 0.590 13.06472 112 ILE A O 1
ATOM 1512 O O B ILE A 1 89 ? -2.44400 1.58300 21.66700 0.410 12.75942 112 ILE A O 1
ATOM 1543 N N . THR A 1 90 ? -0.30000 0.93800 21.87300 1.000 13.00419 113 THR A N 1
ATOM 1544 C CA . THR A 1 90 ? 0.14600 2.07900 21.08000 1.000 13.25422 113 THR A CA 1
ATOM 1545 C C . THR A 1 90 ? -0.10100 1.89300 19.58500 1.000 13.58847 113 THR A C 1
ATOM 1546 O O . THR A 1 90 ? -0.37100 2.87600 18.88900 1.000 13.37002 113 THR A O 1
ATOM 1557 N N . ALA A 1 91 ? -0.01900 0.66300 19.07700 1.000 14.08327 114 ALA A N 1
ATOM 1558 C CA . ALA A 1 91 ? -0.31800 0.42700 17.66300 1.000 13.90693 114 ALA A CA 1
ATOM 1559 C C . ALA A 1 91 ? -1.75800 0.80400 17.34100 1.000 13.43319 114 ALA A C 1
ATOM 1560 O O . ALA A 1 91 ? -2.04500 1.35600 16.26700 1.000 13.43582 114 ALA A O 1
ATOM 1567 N N A MET A 1 92 ? -2.68500 0.51000 18.26200 0.420 13.57794 115 MET A N 1
ATOM 1568 N N B MET A 1 92 ? -2.67500 0.55700 18.26800 0.580 13.59900 115 MET A N 1
ATOM 1569 C CA A MET A 1 92 ? -4.06300 0.97300 18.13100 0.420 14.40699 115 MET A CA 1
ATOM 1570 C CA B MET A 1 92 ? -4.04800 0.98300 18.05400 0.580 14.47279 115 MET A CA 1
ATOM 1571 C C A MET A 1 92 ? -4.14500 2.49000 18.19800 0.420 14.02273 115 MET A C 1
ATOM 1572 C C B MET A 1 92 ? -4.19300 2.49400 18.22400 0.580 14.01484 115 MET A C 1
ATOM 1573 O O A MET A 1 92 ? -4.73800 3.13600 17.32000 0.420 14.43594 115 MET A O 1
ATOM 1574 O O B MET A 1 92 ? -4.85800 3.14900 17.40600 0.580 14.82546 115 MET A O 1
ATOM 1601 N N . LYS A 1 93 ? -3.55200 3.07200 19.23800 1.000 15.00706 116 LYS A N 1
ATOM 1602 C CA . LYS A 1 93 ? -3.65300 4.51300 19.48100 1.000 16.13088 116 LYS A CA 1
ATOM 1603 C C . LYS A 1 93 ? 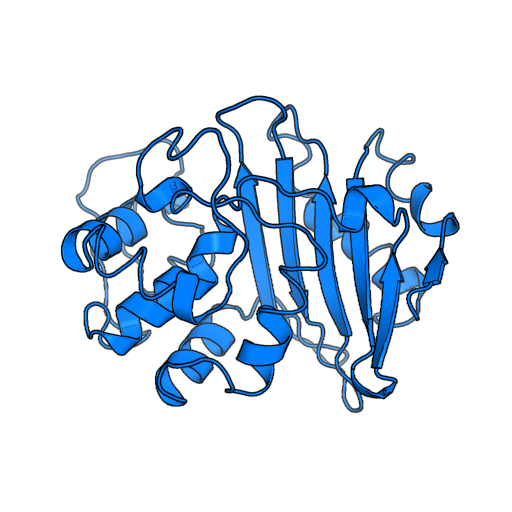-3.19400 5.33000 18.28100 1.000 14.57543 116 LYS A C 1
ATOM 1604 O O . LYS A 1 93 ? -3.80200 6.35600 17.95900 1.000 15.92296 116 LYS A O 1
ATOM 1623 N N . TYR A 1 94 ? -2.11900 4.90800 17.61800 1.000 15.19393 117 TYR A N 1
ATOM 1624 C CA . TYR A 1 94 ? -1.52700 5.64100 16.50800 1.000 15.40974 117 TYR A CA 1
ATOM 1625 C C . TYR A 1 94 ? -1.85400 5.00600 15.16700 1.000 13.11473 117 TYR A C 1
ATOM 1626 O O . TYR A 1 94 ? -1.28700 5.41000 14.14500 1.000 15.73347 117 TYR A O 1
ATOM 1644 N N A SER A 1 95 ? -2.75900 4.02900 15.13600 0.580 15.38606 118 SER A N 1
ATOM 1645 N N B SER A 1 95 ? -2.72900 4.00600 15.15000 0.420 15.34658 118 SER A N 1
ATOM 1646 C CA A SER A 1 95 ? -3.19500 3.37500 13.90300 0.580 15.96507 118 SER A CA 1
ATOM 1647 C CA B SER A 1 95 ? -3.17900 3.36800 13.92000 0.420 15.95454 118 SER A CA 1
ATOM 1648 C C A SER A 1 95 ? -1.99700 2.96400 13.03900 0.580 14.89915 118 SER A C 1
ATOM 1649 C C B SER A 1 95 ? -1.99200 2.97000 13.04000 0.420 14.87547 118 SER A C 1
ATOM 1650 O O A SER A 1 95 ? -1.89100 3.32200 11.86700 0.580 15.64661 118 SER A O 1
ATOM 1651 O O B SER A 1 95 ? -1.88700 3.33900 11.87100 0.420 15.67556 118 SER A O 1
ATOM 1666 N N . VAL A 1 96 ? -1.10600 2.16200 13.61600 1.000 14.50437 119 VAL A N 1
ATOM 1667 C CA . VAL A 1 96 ? 0.20800 1.89700 13.02300 1.000 14.95969 119 VAL A CA 1
ATOM 1668 C C . VAL A 1 96 ? 0.09700 0.79200 11.97900 1.000 16.30195 119 VAL A C 1
ATOM 1669 O O . VAL A 1 96 ? 0.20000 -0.40400 12.27400 1.000 16.42565 119 VAL A O 1
ATOM 1682 N N . VAL A 1 97 ? -0.02500 1.20800 10.71800 1.000 17.30997 120 VAL A N 1
ATOM 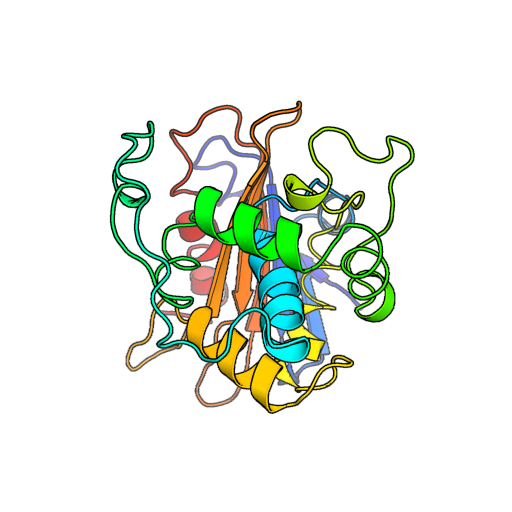1683 C CA . VAL A 1 97 ? -0.20700 0.24700 9.62400 1.000 18.25219 120 VAL A CA 1
ATOM 1684 C C . VAL A 1 97 ? 0.89900 -0.80000 9.55000 1.000 18.52854 120 VAL A C 1
ATOM 1685 O O . VAL A 1 97 ? 0.58100 -1.99600 9.42800 1.000 19.34706 120 VAL A O 1
ATOM 1698 N N . PRO A 1 98 ? 2.18500 -0.44700 9.60500 1.000 18.55749 121 PRO A N 1
ATOM 1699 C CA . PRO A 1 98 ? 3.20800 -1.49400 9.45200 1.000 20.36560 121 PRO A CA 1
ATOM 1700 C C . PRO A 1 98 ? 3.07900 -2.59400 10.47600 1.000 17.74423 121 PRO A C 1
ATOM 1701 O O . PRO A 1 98 ? 3.38300 -3.75200 10.17600 1.000 19.79185 121 PRO A O 1
ATOM 1712 N N . VAL A 1 99 ? 2.63800 -2.26700 11.69400 1.000 16.99151 122 VAL A N 1
ATOM 1713 C CA . VAL A 1 99 ? 2.49300 -3.28400 12.73000 1.000 15.83085 122 VAL A CA 1
ATOM 1714 C C . VAL A 1 99 ? 1.36800 -4.24300 12.36900 1.000 15.86243 122 VAL A C 1
ATOM 1715 O O . VAL A 1 99 ? 1.52800 -5.46400 12.43000 1.000 17.74423 122 VAL A O 1
ATOM 1728 N N . TYR A 1 100 ? 0.22800 -3.70100 11.96300 1.000 16.11246 123 TYR A N 1
ATOM 1729 C CA . TYR A 1 100 ? -0.90500 -4.54700 11.59700 1.000 17.25996 123 TYR A CA 1
ATOM 1730 C C . TYR A 1 100 ? -0.69100 -5.26400 10.27200 1.000 19.87607 123 TYR A C 1
ATOM 1731 O O . TYR A 1 100 ? -1.22300 -6.36400 10.06900 1.000 22.55797 123 TYR A O 1
ATOM 1749 N N . GLN A 1 101 ? 0.10700 -4.69800 9.36700 1.000 19.49707 124 GLN A N 1
ATOM 1750 C CA . GLN A 1 101 ? 0.47000 -5.44300 8.16700 1.000 22.46322 124 GLN A CA 1
ATOM 1751 C C . GLN A 1 101 ? 1.26700 -6.69100 8.53900 1.000 20.77881 124 GLN A C 1
ATOM 1752 O O . GLN A 1 101 ? 1.08000 -7.76400 7.94200 1.000 23.31069 124 GLN A O 1
ATOM 1766 N N . GLU A 1 102 ? 2.15800 -6.58600 9.52800 1.000 20.84987 125 GLU A N 1
ATOM 1767 C CA . GLU A 1 102 ? 2.89200 -7.76800 9.97000 1.000 23.15278 125 GLU A CA 1
ATOM 1768 C C . GLU A 1 102 ? 1.96000 -8.78500 10.61900 1.000 24.15290 125 GLU A C 1
ATOM 1769 O O . GLU A 1 102 ? 2.10200 -9.99000 10.38700 1.000 26.47686 125 GLU A O 1
ATOM 1781 N N . PHE A 1 103 ? 1.01000 -8.32900 11.44300 1.000 21.78156 126 PHE A N 1
ATOM 1782 C CA . PHE A 1 103 ? 0.02600 -9.25200 12.00500 1.000 22.58429 126 PHE A CA 1
ATOM 1783 C C . PHE A 1 103 ? -0.65500 -10.01500 10.87700 1.000 24.15553 126 PHE A C 1
ATOM 1784 O O . PHE A 1 103 ? -0.77200 -11.24600 10.91100 1.000 26.52686 126 PHE A O 1
ATOM 1801 N N . ALA A 1 104 ? -1.11500 -9.27700 9.86300 1.000 24.02130 127 ALA A N 1
ATOM 1802 C CA . ALA A 1 104 ? -1.86500 -9.88300 8.76600 1.000 26.46896 127 ALA A CA 1
ATOM 1803 C C . ALA A 1 104 ? -1.02000 -10.88400 7.98900 1.000 29.15086 127 ALA A C 1
ATOM 1804 O O . ALA A 1 104 ? -1.53100 -11.91100 7.53000 1.000 29.86411 127 ALA A O 1
ATOM 1811 N N . ARG A 1 105 ? 0.27500 -10.61100 7.82400 1.000 25.83468 128 ARG A N 1
ATOM 1812 C CA . ARG A 1 105 ? 1.13300 -11.57700 7.14600 1.000 31.51957 128 ARG A CA 1
ATOM 1813 C C . ARG A 1 105 ? 1.14700 -12.89800 7.89900 1.000 27.95072 128 ARG A C 1
ATOM 1814 O O . ARG A 1 105 ? 1.08100 -13.97100 7.29000 1.000 32.20649 128 ARG A O 1
ATOM 1835 N N . GLN A 1 106 ? 1.18500 -12.84000 9.23700 1.000 30.00097 129 GLN A N 1
ATOM 1836 C CA . GLN A 1 106 ? 1.18200 -14.06800 10.02900 1.000 26.03733 129 GLN A CA 1
ATOM 1837 C C . GLN A 1 106 ? -0.20500 -14.70800 10.06900 1.000 30.70631 129 GLN A C 1
ATOM 1838 O O . GLN A 1 106 ? -0.32200 -15.93700 10.03200 1.000 33.76457 129 GLN A O 1
ATOM 1852 N N . ILE A 1 107 ? -1.26300 -13.89800 10.16300 1.000 29.81673 130 ILE A N 1
ATOM 1853 C CA . ILE A 1 107 ? -2.61400 -14.45100 10.20100 1.000 27.14273 130 ILE A CA 1
ATOM 1854 C C . ILE A 1 107 ? -2.93400 -15.14700 8.88400 1.000 32.45389 130 ILE A C 1
ATOM 1855 O O . ILE A 1 107 ? -3.32700 -16.31800 8.85600 1.000 33.40137 130 ILE A O 1
ATOM 1871 N N . GLY A 1 108 ? -2.76700 -14.44000 7.77800 1.000 29.31667 131 GLY A N 1
ATOM 1872 C CA . GLY A 1 108 ? -3.07300 -14.99200 6.47400 1.000 31.21690 131 GLY A CA 1
ATOM 1873 C C . GLY A 1 108 ? -4.44200 -14.56200 5.99500 1.000 32.39862 131 GLY A C 1
ATOM 1874 O O . GLY A 1 108 ? -5.36800 -14.33200 6.78300 1.000 29.19824 131 GLY A O 1
ATOM 1878 N N . GLU A 1 109 ? -4.58200 -14.44500 4.67400 1.000 31.10110 132 GLU A N 1
ATOM 1879 C CA . GLU A 1 109 ? -5.84100 -13.94800 4.13800 1.000 30.66420 132 GLU A CA 1
ATOM 1880 C C . GLU A 1 109 ? -6.98800 -14.91000 4.42900 1.000 33.15398 132 GLU A C 1
ATOM 1881 O O . GLU A 1 109 ? -8.11500 -14.46800 4.68900 1.000 32.30914 132 GLU A O 1
ATOM 1893 N N . ALA A 1 110 ? -6.72100 -16.21800 4.42100 1.000 32.58812 133 ALA A N 1
ATOM 1894 C CA . ALA A 1 110 ? -7.78700 -17.19100 4.64100 1.000 30.35364 133 ALA A CA 1
ATOM 1895 C C . ALA A 1 110 ? -8.30800 -17.13500 6.07000 1.000 32.04068 133 ALA A C 1
ATOM 1896 O O . ALA A 1 110 ? -9.52300 -17.07800 6.29800 1.000 31.45640 133 ALA A O 1
ATOM 1903 N N . ARG A 1 111 ? -7.40600 -17.17700 7.05100 1.000 31.70907 134 ARG A N 1
ATOM 1904 C CA . ARG A 1 111 ? -7.84900 -17.08800 8.43600 1.000 29.86937 134 ARG A CA 1
ATOM 1905 C C . ARG A 1 111 ? -8.51500 -15.74800 8.72100 1.000 28.93242 134 ARG A C 1
ATOM 1906 O O . ARG A 1 111 ? -9.55700 -15.69700 9.38700 1.000 29.28509 134 ARG A O 1
ATOM 1927 N N A MET A 1 112 ? -7.93900 -14.64600 8.22800 0.630 28.87978 135 MET A N 1
ATOM 1928 N N B MET A 1 112 ? -7.94900 -14.65600 8.20900 0.370 28.90610 135 MET A N 1
ATOM 1929 C CA A MET A 1 112 ? -8.53900 -13.33800 8.48200 0.630 27.47435 135 MET A CA 1
ATOM 1930 C CA B MET A 1 112 ? -8.53000 -13.34600 8.47700 0.370 27.50067 135 MET A CA 1
ATOM 1931 C C A MET A 1 112 ? -9.96400 -13.27700 7.95500 0.630 24.87403 135 MET A C 1
ATOM 1932 C C B MET A 1 112 ? -9.95600 -13.26600 7.95100 0.370 24.99773 135 MET A C 1
ATOM 1933 O O A MET A 1 112 ? -10.88800 -12.85900 8.66500 0.630 27.37433 135 MET A O 1
ATOM 1934 O O B MET A 1 112 ? -10.87100 -12.83400 8.66200 0.370 27.34802 135 MET A O 1
ATOM 1961 N N . SER A 1 113 ? -10.16400 -13.68500 6.69900 1.000 30.42470 136 SER A N 1
ATOM 1962 C CA . SER A 1 113 ? -11.49000 -13.58400 6.09200 1.000 23.33174 136 SER A CA 1
ATOM 1963 C C . SER A 1 113 ? -12.51400 -14.44500 6.82400 1.000 25.46621 136 SER A C 1
ATOM 1964 O O . SER A 1 113 ? -13.65800 -14.02100 7.03700 1.000 30.63788 136 SER A O 1
ATOM 1972 N N . LYS A 1 114 ? -12.13300 -15.66600 7.19400 1.000 29.19561 137 LYS A N 1
ATOM 1973 C CA . LYS A 1 114 ? -13.08400 -16.55500 7.85200 1.000 28.91662 137 LYS A CA 1
ATOM 1974 C C . LYS A 1 114 ? -13.46400 -16.03600 9.23100 1.000 28.57711 137 LYS A C 1
ATOM 1975 O O . LYS A 1 114 ? -14.63600 -16.10400 9.62600 1.000 26.69531 137 LYS A O 1
ATOM 1994 N N A MET A 1 115 ? -12.49200 -15.52400 9.98800 0.640 26.08997 138 MET A N 1
ATOM 1995 N N B MET A 1 115 ? -12.49000 -15.52100 9.98300 0.360 26.12682 138 MET A N 1
ATOM 1996 C CA A MET A 1 115 ? -12.80900 -15.02500 11.32600 0.640 24.29239 138 MET A CA 1
ATOM 1997 C CA B MET A 1 115 ? -12.79200 -15.00100 11.31200 0.360 24.32660 138 MET A CA 1
ATOM 1998 C C A MET A 1 115 ? -13.65600 -13.75600 11.26300 0.640 23.48439 138 MET A C 1
ATOM 1999 C C B MET A 1 115 ? -13.68900 -13.77600 11.23200 0.360 23.52914 138 MET A C 1
ATOM 2000 O O A MET A 1 115 ? -14.53200 -13.55700 12.11500 0.640 24.27133 138 MET A O 1
ATOM 2001 O O B MET A 1 115 ? -14.60400 -13.61100 12.04900 0.360 24.20027 138 MET A O 1
ATOM 2028 N N . LEU A 1 116 ? -13.44700 -12.90100 10.25700 1.000 24.48715 139 LEU A N 1
ATOM 2029 C CA . LEU A 1 116 ? -14.30300 -11.72800 10.11800 1.000 23.65284 139 LEU A CA 1
ATOM 2030 C C . LEU A 1 116 ? -15.75000 -12.13900 9.85700 1.000 23.88971 139 LEU A C 1
ATOM 2031 O O . LEU A 1 116 ? -16.68800 -11.55000 10.40700 1.000 23.82654 139 LEU A O 1
ATOM 2047 N N . HIS A 1 117 ? -15.96100 -13.14800 9.00500 1.000 27.27695 140 HIS A N 1
ATOM 2048 C CA . HIS A 1 117 ? -17.32600 -13.60600 8.75500 1.000 25.71361 140 HIS A CA 1
ATOM 2049 C C . HIS A 1 117 ? -17.95000 -14.17000 10.02300 1.000 25.32146 140 HIS A C 1
ATOM 2050 O O . HIS A 1 117 ? -19.14100 -13.96400 10.28700 1.000 25.00826 140 HIS A O 1
ATOM 2064 N N . ALA A 1 118 ? -17.15500 -14.88800 10.82600 1.000 24.34239 141 ALA A N 1
ATOM 2065 C CA . ALA A 1 118 ? -17.65700 -15.41900 12.09300 1.000 27.50330 141 ALA A CA 1
ATOM 2066 C C . ALA A 1 118 ? -18.06800 -14.31100 13.05100 1.000 25.75835 141 ALA A C 1
ATOM 2067 O O . ALA A 1 118 ? -18.93000 -14.52100 13.90900 1.000 27.04798 141 ALA A O 1
ATOM 2074 N N . PHE A 1 119 ? -17.47500 -13.12800 12.91500 1.000 19.86554 142 PHE A N 1
ATOM 2075 C CA . PHE A 1 119 ? -17.89600 -11.96000 13.66400 1.000 21.10779 142 PHE A CA 1
ATOM 2076 C C . PHE A 1 119 ? -19.11200 -11.26700 13.05100 1.000 21.12885 142 PHE A C 1
ATOM 2077 O O . PHE A 1 119 ? -19.59800 -10.28200 13.61900 1.000 20.66300 142 PHE A O 1
ATOM 2094 N N . ASP A 1 120 ? -19.58500 -11.72800 11.88900 1.000 21.35256 143 ASP A N 1
ATOM 2095 C CA . ASP A 1 120 ? -20.63300 -11.02800 11.14000 1.000 25.95574 143 ASP A CA 1
ATOM 2096 C C . ASP A 1 120 ? -20.24800 -9.57400 10.89600 1.000 23.60283 143 ASP A C 1
ATOM 2097 O O . ASP A 1 120 ? -21.05700 -8.66100 11.04700 1.000 25.57149 143 ASP A O 1
ATOM 2106 N N . TYR A 1 121 ? -18.98800 -9.34800 10.55000 1.000 22.42900 144 TYR A N 1
ATOM 2107 C CA . TYR A 1 121 ? -18.44900 -7.99800 10.47200 1.000 18.99438 144 TYR A CA 1
ATOM 2108 C C . TYR A 1 121 ? -18.69500 -7.44300 9.07000 1.000 20.70248 144 TYR A C 1
ATOM 2109 O O . TYR A 1 121 ? -18.02000 -7.81000 8.10500 1.000 22.15266 144 TYR A O 1
ATOM 2127 N N . GLY A 1 122 ? -19.68300 -6.56600 8.94800 1.000 20.41297 145 GLY A N 1
ATOM 2128 C CA . GLY A 1 122 ? -20.00000 -6.03400 7.63300 1.000 20.57615 145 GLY A CA 1
ATOM 2129 C C . GLY A 1 122 ? -20.39200 -7.13200 6.65800 1.000 23.61073 145 GLY A C 1
ATOM 2130 O O . GLY A 1 122 ? -20.94000 -8.18000 7.03100 1.000 24.00025 145 GLY A O 1
ATOM 2134 N N . ASN A 1 123 ? -20.12800 -6.88000 5.37500 1.000 20.84460 146 ASN A N 1
ATOM 2135 C CA . ASN A 1 123 ? -20.48100 -7.80200 4.30700 1.000 23.41333 146 ASN A CA 1
ATOM 2136 C C . ASN A 1 123 ? -19.50100 -7.61400 3.15900 1.000 24.07394 146 ASN A C 1
ATOM 2137 O O . ASN A 1 123 ? -18.97600 -6.51800 2.95700 1.000 24.68980 146 ASN A O 1
ATOM 2148 N N . GLU A 1 124 ? -19.24700 -8.67400 2.40400 1.000 26.64267 147 GLU A N 1
ATOM 2149 C CA . GLU A 1 124 ? -18.41000 -8.51600 1.22100 1.000 29.67987 147 GLU A CA 1
ATOM 2150 C C . GLU A 1 124 ? -19.15300 -7.68000 0.18700 1.000 26.89270 147 GLU A C 1
ATOM 2151 O O . GLU A 1 124 ? -20.38200 -7.76200 0.06000 1.000 31.04583 147 GLU A O 1
ATOM 2163 N N . ASP A 1 125 ? -18.41100 -6.85200 -0.54100 1.000 31.05109 148 ASP A N 1
ATOM 2164 C CA . ASP A 1 125 ? -18.98000 -5.95000 -1.53400 1.000 28.24023 148 ASP A CA 1
ATOM 2165 C C . ASP A 1 125 ? -18.71500 -6.48100 -2.93800 1.000 30.04571 148 ASP A C 1
ATOM 2166 O O . ASP A 1 125 ? -17.83100 -7.31300 -3.16000 1.000 32.07490 148 ASP A O 1
ATOM 2175 N N A ILE A 1 126 ? -19.52900 -6.01200 -3.89800 0.390 31.78013 149 ILE A N 1
ATOM 2176 N N B ILE A 1 126 ? -19.49400 -5.96500 -3.88500 0.610 31.99068 149 ILE A N 1
ATOM 2177 C CA A ILE A 1 126 ? -19.34900 -6.40500 -5.29800 0.390 32.90921 149 ILE A CA 1
ATOM 2178 C CA B ILE A 1 126 ? -19.37300 -6.36900 -5.27500 0.610 32.99869 149 ILE A CA 1
ATOM 2179 C C A ILE A 1 126 ? -17.93400 -6.13700 -5.78400 0.390 27.32170 149 ILE A C 1
ATOM 2180 C C B ILE A 1 126 ? -17.97700 -6.10200 -5.80800 0.610 27.31117 149 ILE A C 1
ATOM 2181 O O A ILE A 1 126 ? -17.40400 -6.87700 -6.62200 0.390 29.17192 149 ILE A O 1
ATOM 2182 O O B ILE A 1 126 ? -17.49400 -6.82700 -6.68600 0.610 29.10349 149 ILE A O 1
ATOM 2213 N N . SER A 1 127 ? -17.30600 -5.07100 -5.28900 1.000 29.10875 150 SER A N 1
ATOM 2214 C CA . SER A 1 127 ? -15.98500 -4.69000 -5.76800 1.000 32.85131 150 SER A CA 1
ATOM 2215 C C . SER A 1 127 ? -14.89200 -5.62100 -5.26100 1.000 27.45856 150 SER A C 1
ATOM 2216 O O . SER A 1 127 ? -13.75700 -5.54300 -5.75000 1.000 32.10648 150 SER A O 1
ATOM 2224 N N . GLY A 1 128 ? -15.21900 -6.54600 -4.36400 1.000 32.31177 151 GLY A N 1
ATOM 2225 C CA . GLY A 1 128 ? -14.18600 -7.42600 -3.86600 1.000 32.49074 151 GLY A CA 1
ATOM 2226 C C . GLY A 1 128 ? -13.13700 -6.62900 -3.11200 1.000 32.26439 151 GLY A C 1
ATOM 2227 O O . GLY A 1 128 ? -13.40800 -5.57500 -2.54000 1.000 31.95383 151 GLY A O 1
ATOM 2231 N N . ASN A 1 129 ? -11.90900 -7.13600 -3.12400 1.000 35.17790 152 ASN A N 1
ATOM 2232 C CA . ASN A 1 129 ? -10.80400 -6.41900 -2.49800 1.000 42.30507 152 ASN A CA 1
ATOM 2233 C C . ASN A 1 129 ? -10.39700 -5.28800 -3.42600 1.000 40.58381 152 ASN A C 1
ATOM 2234 O O . ASN A 1 129 ? -10.23800 -5.50500 -4.62900 1.000 43.38415 152 ASN A O 1
ATOM 2245 N N . VAL A 1 130 ? -10.24300 -4.07900 -2.88600 1.000 39.97848 153 VAL A N 1
ATOM 2246 C CA . VAL A 1 130 ? -9.87300 -2.92800 -3.71000 1.000 51.62724 153 VAL A CA 1
ATOM 2247 C C . VAL A 1 130 ? -8.48000 -2.40200 -3.40400 1.000 50.74556 153 VAL A C 1
ATOM 2248 O O . VAL A 1 130 ? -8.01200 -1.48200 -4.09300 1.000 45.14489 153 VAL A O 1
ATOM 2261 N N . ASP A 1 131 ? -7.79900 -2.95700 -2.40600 0.700 49.84545 154 ASP A N 1
ATOM 2262 C CA . ASP A 1 131 ? -6.42300 -2.59100 -2.09600 0.720 53.06426 154 ASP A CA 1
ATOM 2263 C C . ASP A 1 131 ? -5.67800 -3.87200 -1.74400 0.800 56.12252 154 ASP A C 1
ATOM 2264 O O . ASP A 1 131 ? -5.68500 -4.83100 -2.52100 0.720 62.79437 154 ASP A O 1
ATOM 2273 N N . SER A 1 132 ? -5.05000 -3.90600 -0.57500 0.850 56.59363 155 SER A N 1
ATOM 2274 C CA . SER A 1 132 ? -4.53700 -5.14300 -0.00200 0.810 57.97011 155 SER A CA 1
ATOM 2275 C C . SER A 1 132 ? -5.58400 -5.72800 0.94600 0.790 60.15984 155 SER A C 1
ATOM 2276 O O . SER A 1 132 ? -6.41800 -5.00700 1.50200 1.000 59.70453 155 SER A O 1
ATOM 2284 N N . PHE A 1 133 ? -5.54200 -7.05400 1.11300 0.860 59.80454 156 PHE A N 1
ATOM 2285 C CA . PHE A 1 133 ? -6.57500 -7.74000 1.88900 0.860 56.65679 156 PHE A CA 1
ATOM 2286 C C . PHE A 1 133 ? -6.61000 -7.28200 3.34200 0.860 54.25651 156 PHE A C 1
ATOM 2287 O O . PHE A 1 133 ? -7.66300 -7.35600 3.98900 0.860 56.60416 156 PHE A O 1
ATOM 2304 N N . TRP A 1 134 ? -5.48300 -6.81300 3.87700 0.730 56.50151 157 TRP A N 1
ATOM 2305 C CA . TRP A 1 134 ? -5.43500 -6.41100 5.27800 0.680 56.78576 157 TRP A CA 1
ATOM 2306 C C . TRP A 1 134 ? -5.91800 -4.98400 5.50800 0.700 54.61971 157 TRP A C 1
ATOM 2307 O O . TRP A 1 134 ? -6.25400 -4.63800 6.64600 0.880 54.12754 157 TRP A O 1
ATOM 2328 N N . LEU A 1 135 ? -5.98800 -4.16200 4.46100 0.730 47.83468 158 LEU A N 1
ATOM 2329 C CA . LEU A 1 135 ? -6.40300 -2.77400 4.62700 0.730 49.25064 158 LEU A CA 1
ATOM 2330 C C . LEU A 1 135 ? -7.91700 -2.63200 4.71300 0.730 44.50270 158 LEU A C 1
ATOM 2331 O O . LEU A 1 135 ? -8.41200 -1.70500 5.36500 0.730 39.94426 158 LEU A O 1
ATOM 2347 N N . ASP A 1 136 ? -8.66400 -3.52100 4.05900 1.000 51.85359 159 ASP A N 1
ATOM 2348 C CA . ASP A 1 136 ? -10.11700 -3.44600 4.05200 1.000 49.12431 159 ASP A CA 1
ATOM 2349 C C . ASP A 1 136 ? -10.81400 -4.77600 4.30000 1.000 50.50606 159 ASP A C 1
ATOM 2350 O O . ASP A 1 136 ? -12.04100 -4.78100 4.45600 1.000 43.98159 159 ASP A O 1
ATOM 2359 N N . GLY A 1 137 ? -10.08600 -5.89100 4.34800 0.660 47.79784 160 GLY A N 1
ATOM 2360 C CA . GLY A 1 137 ? -10.69500 -7.17400 4.64300 0.660 42.86830 160 GLY A CA 1
ATOM 2361 C C . GLY A 1 137 ? -11.72800 -7.64200 3.64300 0.660 43.96843 160 GLY A C 1
ATOM 2362 O O . GLY A 1 137 ? -12.53500 -8.51700 3.97000 0.660 43.28940 160 GLY A O 1
ATOM 2366 N N . GLY A 1 138 ? -11.72300 -7.09000 2.42400 1.000 54.30914 161 GLY A N 1
ATOM 2367 C CA . GLY A 1 138 ? -12.68500 -7.45500 1.39400 1.000 43.30256 161 GLY A CA 1
ATOM 2368 C C . GLY A 1 138 ? -14.11500 -7.08200 1.69800 1.000 38.05983 161 GLY A C 1
ATOM 2369 O O . GLY A 1 138 ? -15.02300 -7.50300 0.96700 1.000 44.47902 161 GLY A O 1
ATOM 2373 N N A ILE A 1 139 ? -14.35300 -6.31900 2.77100 0.600 28.84820 162 ILE A N 1
ATOM 2374 N N B ILE A 1 139 ? -14.34800 -6.26800 2.71800 0.400 28.94821 162 ILE A N 1
ATOM 2375 C CA A ILE A 1 139 ? -15.69500 -5.97800 3.23000 0.600 27.02692 162 ILE A CA 1
ATOM 2376 C CA B ILE A 1 139 ? -15.69700 -6.00000 3.17500 0.400 27.18484 162 ILE A CA 1
ATOM 2377 C C A ILE A 1 139 ? -15.91600 -4.47600 3.19000 0.600 21.04989 162 ILE A C 1
ATOM 2378 C C B ILE A 1 139 ? -15.91200 -4.50800 3.36300 0.400 20.91303 162 ILE A C 1
ATOM 2379 O O A ILE A 1 139 ? -14.99000 -3.65900 3.15200 0.600 20.86040 162 ILE A O 1
ATOM 2380 O O B ILE A 1 139 ? -14.97800 -3.72300 3.54900 0.400 20.46298 162 ILE A O 1
ATOM 2411 N N . ARG A 1 140 ? -17.18200 -4.13900 3.34400 1.000 19.63393 163 ARG A N 1
ATOM 2412 C CA . ARG A 1 140 ? -17.62200 -2.79700 3.67100 1.000 18.08901 163 ARG A CA 1
ATOM 2413 C C . ARG A 1 140 ? -18.61300 -2.97100 4.80700 1.000 18.40747 163 ARG A C 1
ATOM 2414 O O . ARG A 1 140 ? -19.23200 -4.02900 4.96600 1.000 20.24190 163 ARG A O 1
ATOM 2435 N N . ILE A 1 141 ? -18.77000 -1.92800 5.59500 1.000 15.08339 164 ILE A N 1
ATOM 2436 C CA . ILE A 1 141 ? -19.56500 -1.99000 6.82200 1.000 16.81254 164 ILE A CA 1
ATOM 2437 C C . ILE A 1 141 ? -20.30200 -0.66300 7.00700 1.000 15.87822 164 ILE A C 1
ATOM 2438 O O . ILE A 1 141 ? -19.74800 0.40400 6.75100 1.000 15.17287 164 ILE A O 1
ATOM 2454 N N . SER A 1 142 ? -21.53900 -0.73200 7.47900 1.000 16.07561 165 SER A N 1
ATOM 2455 C CA . SER A 1 142 ? -22.30100 0.46800 7.81300 1.000 16.65200 165 SER A CA 1
ATOM 2456 C C . SER A 1 142 ? -22.15100 0.85700 9.27900 1.000 14.06221 165 SER A C 1
ATOM 2457 O O . SER A 1 142 ? -21.69200 0.08000 10.10300 1.000 13.59900 165 SER A O 1
ATOM 2465 N N . ALA A 1 143 ? -22.57300 2.08100 9.59800 1.000 14.46226 166 ALA A N 1
ATOM 2466 C CA . ALA A 1 143 ? -22.54400 2.55000 10.98100 1.000 15.06760 166 ALA A CA 1
ATOM 2467 C C . ALA A 1 143 ? -23.39900 1.66400 11.88800 1.000 14.99653 166 ALA A C 1
ATOM 2468 O O . ALA A 1 143 ? -22.98100 1.31600 12.99600 1.000 13.99115 166 ALA A O 1
ATOM 2475 N N A THR A 1 144 ? -24.58200 1.26100 11.43400 0.640 14.55701 167 THR A N 1
ATOM 2476 N N B THR A 1 144 ? -24.59100 1.28300 11.43700 0.360 14.62807 167 THR A N 1
ATOM 2477 C CA A THR A 1 144 ? -25.40900 0.38400 12.26100 0.640 16.23353 167 THR A CA 1
ATOM 2478 C CA B THR A 1 144 ? -25.40300 0.39200 12.25500 0.360 16.27827 167 THR A CA 1
ATOM 2479 C C A THR A 1 144 ? -24.77200 -0.98600 12.44100 0.640 15.91507 167 THR A C 1
ATOM 2480 C C B THR A 1 144 ? -24.69700 -0.94200 12.46800 0.360 15.89138 167 THR A C 1
ATOM 2481 O O A THR A 1 144 ? -24.91700 -1.60600 13.49800 0.640 16.34406 167 THR A O 1
ATOM 2482 O O B THR A 1 144 ? -24.66600 -1.46300 13.58700 0.360 16.50724 167 THR A O 1
ATOM 2503 N N . GLU A 1 145 ? -24.07800 -1.48700 11.41300 1.000 15.94402 168 GLU A N 1
ATOM 2504 C CA . GLU A 1 145 ? -23.37500 -2.76300 11.56200 1.000 15.25446 168 GLU A CA 1
ATOM 2505 C C . GLU A 1 145 ? -22.19400 -2.62500 12.52000 1.000 14.33330 168 GLU A C 1
ATOM 2506 O O . GLU A 1 145 ? -21.87000 -3.57600 13.24300 1.000 15.01233 168 GLU A O 1
ATOM 2518 N N . GLN A 1 146 ? -21.52900 -1.46400 12.54400 1.000 14.63333 169 GLN A N 1
ATOM 2519 C CA . GLN A 1 146 ? -20.48300 -1.24800 13.54800 1.000 13.17790 169 GLN A CA 1
ATOM 2520 C C . GLN A 1 146 ? -21.07400 -1.38000 14.94700 1.000 13.71743 169 GLN A C 1
ATOM 2521 O O . GLN A 1 146 ? -20.47600 -2.01700 15.82200 1.000 14.13854 169 GLN A O 1
ATOM 2535 N N . ILE A 1 147 ? -22.22700 -0.75000 15.18100 1.000 14.27276 170 ILE A N 1
ATOM 2536 C CA . ILE A 1 147 ? -22.90500 -0.84300 16.47500 1.000 12.95155 170 ILE A CA 1
ATOM 2537 C C . ILE A 1 147 ? -23.14500 -2.29000 16.86500 1.000 13.53847 170 ILE A C 1
ATOM 2538 O O . ILE A 1 147 ? -22.82900 -2.71700 17.98300 1.000 13.64374 170 ILE A O 1
ATOM 2554 N N A SER A 1 148 ? -23.69600 -3.07700 15.95200 0.700 14.64649 171 SER A N 1
ATOM 2555 N N B SER A 1 148 ? -23.72300 -3.06600 15.94900 0.300 14.87284 171 SER A N 1
ATOM 2556 C CA A SER A 1 148 ? -24.01800 -4.46100 16.28900 0.700 16.70463 171 SER A CA 1
ATOM 2557 C CA B SER A 1 148 ? -24.01900 -4.47000 16.22000 0.300 16.71779 171 SER A CA 1
ATOM 2558 C C A SER A 1 148 ? -22.76200 -5.24600 16.65600 0.700 15.58608 171 SER A C 1
ATOM 2559 C C B SER A 1 148 ? -22.76500 -5.22000 16.65500 0.300 15.66240 171 SER A C 1
ATOM 2560 O O A SER A 1 148 ? -22.76900 -6.04700 17.60200 0.700 16.13615 171 SER A O 1
ATOM 2561 O O B SER A 1 148 ? -22.77400 -5.96000 17.64600 0.300 16.10193 171 SER A O 1
ATOM 2576 N N . PHE A 1 149 ? -21.67200 -5.03300 15.91800 1.000 14.97548 172 PHE A N 1
ATOM 2577 C CA . PHE A 1 149 ? -20.41300 -5.70200 16.23400 1.000 15.11497 172 PHE A CA 1
ATOM 2578 C C . PHE A 1 149 ? -19.88700 -5.25900 17.60100 1.000 13.94115 172 PHE A C 1
ATOM 2579 O O . PHE A 1 149 ? -19.45500 -6.08900 18.41900 1.000 13.93851 172 PHE A O 1
ATOM 2596 N N . LEU A 1 150 ? -19.89000 -3.95100 17.85500 1.000 13.10683 173 LEU A N 1
ATOM 2597 C CA . LEU A 1 150 ? -19.38200 -3.42600 19.12200 1.000 12.57782 173 LEU A CA 1
ATOM 2598 C C . LEU A 1 150 ? -20.20200 -3.91400 20.30800 1.000 13.79113 173 LEU A C 1
ATOM 2599 O O . LEU A 1 150 ? -19.65000 -4.15600 21.38500 1.000 13.18579 173 LEU A O 1
ATOM 2615 N N . ARG A 1 151 ? -21.51500 -4.06400 20.15600 1.000 13.86219 174 ARG A N 1
ATOM 2616 C CA . ARG A 1 151 ? -22.32200 -4.58600 21.26100 1.000 14.78598 174 ARG A CA 1
ATOM 2617 C C . ARG A 1 151 ? -21.90500 -6.00700 21.59900 1.000 14.72808 174 ARG A C 1
ATOM 2618 O O . ARG A 1 151 ? -21.85600 -6.38400 22.77700 1.000 15.63345 174 ARG A O 1
ATOM 2639 N N . LYS A 1 152 ? -21.60100 -6.81800 20.58700 1.000 15.51502 175 LYS A N 1
ATOM 2640 C CA . LYS A 1 152 ? -21.12800 -8.16900 20.86000 1.000 15.43606 175 LYS A CA 1
ATOM 2641 C C . LYS A 1 152 ? -19.80300 -8.14100 21.60600 1.000 14.55701 175 LYS A C 1
ATOM 2642 O O . LYS A 1 152 ? -19.61400 -8.88700 22.56700 1.000 15.85980 175 LYS A O 1
ATOM 2661 N N . LEU A 1 153 ? -18.87900 -7.29900 21.16500 1.000 14.18065 176 LEU A N 1
ATOM 2662 C CA . LEU A 1 153 ? -17.59300 -7.16900 21.84600 1.000 14.74914 176 LEU A CA 1
ATOM 2663 C C . LEU A 1 153 ? -17.78800 -6.75200 23.29500 1.000 13.01735 176 LEU A C 1
ATOM 2664 O O . LEU A 1 153 ? -17.19600 -7.34000 24.20300 1.000 13.61216 176 LEU A O 1
ATOM 2680 N N . TYR A 1 154 ? -18.62600 -5.73900 23.51900 1.000 13.97536 177 TYR A N 1
ATOM 2681 C CA . TYR A 1 154 ? -18.89100 -5.25900 24.87100 1.000 13.93588 177 TYR A CA 1
ATOM 2682 C C . TYR A 1 154 ? -19.32800 -6.40100 25.77700 1.000 14.79125 177 TYR A C 1
ATOM 2683 O O . TYR A 1 154 ? -18.87100 -6.49600 26.92000 1.000 15.19919 177 TYR A O 1
ATOM 2701 N N . HIS A 1 155 ? -20.21400 -7.28000 25.28900 1.000 14.79651 178 HIS A N 1
ATOM 2702 C CA . HIS A 1 155 ? -20.77600 -8.37700 26.06400 1.000 16.48092 178 HIS A CA 1
ATOM 2703 C C . HIS A 1 155 ? -19.96300 -9.67200 25.97800 1.000 16.79938 178 HIS A C 1
ATOM 2704 O O . HIS A 1 155 ? -20.43000 -10.71300 26.46000 1.000 19.58130 178 HIS A O 1
ATOM 2719 N N . ASN A 1 156 ? -18.76700 -9.64100 25.40200 1.000 16.03087 179 ASN A N 1
ATOM 2720 C CA . ASN A 1 156 ? -17.92000 -10.84100 25.27300 1.000 15.90717 179 ASN A CA 1
ATOM 2721 C C . ASN A 1 156 ? -18.60300 -11.96000 24.48600 1.000 17.07310 179 ASN A C 1
ATOM 2722 O O . ASN A 1 156 ? -18.33200 -13.13900 24.70800 1.000 18.30483 179 ASN A O 1
ATOM 2733 N N . LYS A 1 157 ? -19.45500 -11.59500 23.52500 1.000 16.52567 180 LYS A N 1
ATOM 2734 C CA . LYS A 1 157 ? -20.24500 -12.56500 22.77800 1.000 17.94162 180 LYS A CA 1
ATOM 2735 C C . LYS A 1 157 ? -19.61800 -12.95700 21.44700 1.000 17.76529 180 LYS A C 1
ATOM 2736 O O . LYS A 1 157 ? -20.14100 -13.85900 20.78900 1.000 21.93158 180 LYS A O 1
ATOM 2755 N N . LEU A 1 158 ? -18.54600 -12.31300 21.01500 1.000 17.61264 181 LEU A N 1
ATOM 2756 C CA . LEU A 1 158 ? -17.90400 -12.72300 19.77100 1.000 18.71014 181 LEU A CA 1
ATOM 2757 C C . LEU A 1 158 ? -17.26500 -14.10000 19.93800 1.000 19.64709 181 LEU A C 1
ATOM 2758 O O . LEU A 1 158 ? -16.96200 -14.54900 21.04900 1.000 20.56036 181 LEU A O 1
ATOM 2774 N N A HIS A 1 159 ? -17.03900 -14.76700 18.80700 0.650 21.91315 182 HIS A N 1
ATOM 2775 N N B HIS A 1 159 ? -17.05600 -14.77500 18.80600 0.350 21.77103 182 HIS A N 1
ATOM 2776 C CA A HIS A 1 159 ? -16.51500 -16.13000 18.79700 0.650 23.74232 182 HIS A CA 1
ATOM 2777 C CA B HIS A 1 159 ? -16.52300 -16.13800 18.79900 0.350 23.80285 182 HIS A CA 1
ATOM 2778 C C A HIS A 1 159 ? -14.98900 -16.15000 18.82700 0.650 26.88743 182 HIS A C 1
ATOM 2779 C C B HIS A 1 159 ? -14.99300 -16.14400 18.82500 0.350 26.81901 182 HIS A C 1
ATOM 2780 O O A HIS A 1 159 ? -14.31400 -16.72700 17.97700 0.650 30.14572 182 HIS A O 1
ATOM 2781 O O B HIS A 1 159 ? -14.31600 -16.69700 17.96000 0.350 29.98517 182 HIS A O 1
ATOM 2808 N N . VAL A 1 160 ? -14.46000 -15.50400 19.86200 1.000 19.61814 183 VAL A N 1
ATOM 2809 C CA . VAL A 1 160 ? -13.05800 -15.57700 20.24000 1.000 20.18137 183 VAL A CA 1
ATOM 2810 C C . VAL A 1 160 ? -13.10800 -15.64200 21.75700 1.000 18.24429 183 VAL A C 1
ATOM 2811 O O . VAL A 1 160 ? -14.17400 -15.51100 22.36300 1.000 19.66025 183 VAL A O 1
ATOM 2824 N N . SER A 1 161 ? -11.95800 -15.86100 22.37000 1.000 17.74160 184 SER A N 1
ATOM 2825 C CA . SER A 1 161 ? -11.94000 -16.00400 23.81800 1.000 16.28616 184 SER A CA 1
ATOM 2826 C C . SER A 1 161 ? -12.34100 -14.70900 24.51700 1.000 15.07286 184 SER A C 1
ATOM 2827 O O . SER A 1 161 ? -12.22000 -13.60900 23.99200 1.000 14.39120 184 SER A O 1
ATOM 2835 N N . GLU A 1 162 ? -12.83700 -14.87400 25.74600 1.000 16.46250 185 GLU A N 1
ATOM 2836 C CA . GLU A 1 162 ? -13.09500 -13.70900 26.58800 1.000 14.56227 185 GLU A CA 1
ATOM 2837 C C . GLU A 1 162 ? -11.83900 -12.87200 26.78700 1.000 13.85429 185 GLU A C 1
ATOM 2838 O O . GLU A 1 162 ? -11.88100 -11.64700 26.72800 1.000 13.39371 185 GLU A O 1
ATOM 2850 N N . ARG A 1 163 ? -10.71400 -13.53500 27.00500 1.000 14.28066 186 ARG A N 1
ATOM 2851 C CA . ARG A 1 163 ? -9.46300 -12.80900 27.19000 1.000 14.21223 186 ARG A CA 1
ATOM 2852 C C . ARG A 1 163 ? -9.17700 -11.89500 26.00700 1.000 12.99893 186 ARG A C 1
ATOM 2853 O O . ARG A 1 163 ? -8.77200 -10.74200 26.17800 1.000 13.37266 186 ARG A O 1
ATOM 2874 N N . SER A 1 164 ? -9.29500 -12.42600 24.78300 1.000 14.61228 187 SER A N 1
ATOM 2875 C CA . SER A 1 164 ? -8.98200 -11.61000 23.60900 1.000 13.77534 187 SER A CA 1
ATOM 2876 C C . SER A 1 164 ? -9.88500 -10.37200 23.56100 1.000 12.70679 187 SER A C 1
ATOM 2877 O O . SER A 1 164 ? -9.44300 -9.26400 23.25100 1.000 13.33318 187 SER A O 1
ATOM 2885 N N . GLN A 1 165 ? -11.16400 -10.55600 23.88700 1.000 13.04104 188 GLN A N 1
ATOM 2886 C CA . GLN A 1 165 ? -12.09700 -9.43900 23.88500 1.000 12.51203 188 GLN A CA 1
ATOM 2887 C C . GLN A 1 165 ? -11.75800 -8.41900 24.97200 1.000 13.29370 188 GLN A C 1
ATOM 2888 O O . GLN A 1 165 ? -11.80500 -7.20700 24.71700 1.000 12.79101 188 GLN A O 1
ATOM 2902 N N . ARG A 1 166 ? -11.39900 -8.89100 26.16900 1.000 12.64099 189 ARG A N 1
ATOM 2903 C CA . ARG A 1 166 ? -10.99600 -7.95900 27.21500 1.000 12.26989 189 ARG A CA 1
ATOM 2904 C C . ARG A 1 166 ? -9.73500 -7.18500 26.84700 1.000 13.77007 189 ARG A C 1
ATOM 2905 O O . ARG A 1 166 ? -9.66000 -5.97200 27.08400 1.000 13.32791 189 ARG A O 1
ATOM 2926 N N . ILE A 1 167 ? -8.74800 -7.84000 26.21700 1.000 11.98302 190 ILE A N 1
ATOM 2927 C CA . ILE A 1 167 ? -7.54200 -7.10800 25.84100 1.000 12.41201 190 ILE A CA 1
ATOM 2928 C C . ILE A 1 167 ? -7.84900 -6.04000 24.80000 1.000 11.87511 190 ILE A C 1
ATOM 2929 O O . ILE A 1 167 ? -7.32300 -4.91200 24.86500 1.000 12.33043 190 ILE A O 1
ATOM 2945 N N . VAL A 1 168 ? -8.66700 -6.37700 23.79700 1.000 11.74878 191 VAL A N 1
ATOM 2946 C CA . VAL A 1 168 ? -8.99300 -5.36900 22.79400 1.000 11.34083 191 VAL A CA 1
ATOM 2947 C C . VAL A 1 168 ? -9.77900 -4.20300 23.38400 1.000 11.16976 191 VAL A C 1
ATOM 2948 O O . VAL A 1 168 ? -9.55800 -3.05400 23.00600 1.000 11.33820 191 VAL A O 1
ATOM 2961 N N . LYS A 1 169 ? -10.72400 -4.47400 24.27800 1.000 11.35926 192 LYS A N 1
ATOM 2962 C CA . LYS A 1 169 ? -11.45000 -3.38500 24.93500 1.000 11.89353 192 LYS A CA 1
ATOM 2963 C C . LYS A 1 169 ? -10.50700 -2.48400 25.72900 1.000 12.24357 192 LYS A C 1
ATOM 2964 O O . LYS A 1 169 ? -10.69000 -1.25900 25.74600 1.000 11.35136 192 LYS A O 1
ATOM 2983 N N . GLN A 1 170 ? -9.49600 -3.07800 26.37500 1.000 11.91459 193 GLN A N 1
ATOM 2984 C CA . GLN A 1 170 ? -8.46200 -2.27500 27.02400 1.000 12.43044 193 GLN A CA 1
ATOM 2985 C C . GLN A 1 170 ? -7.75900 -1.39800 25.99300 1.000 12.02249 193 GLN A C 1
ATOM 2986 O O . GLN A 1 170 ? -7.51900 -0.20800 26.23900 1.000 12.63836 193 GLN A O 1
ATOM 3000 N N . ALA A 1 171 ? -7.34200 -1.98900 24.86900 1.000 12.19883 194 ALA A N 1
ATOM 3001 C CA . ALA A 1 171 ? -6.61000 -1.24800 23.84500 1.000 12.69363 194 ALA A CA 1
ATOM 3002 C C . ALA A 1 171 ? -7.44800 -0.16200 23.19500 1.000 12.39886 194 ALA A C 1
ATOM 3003 O O . ALA A 1 171 ? -6.89000 0.78400 22.62600 1.000 14.58859 194 ALA A O 1
ATOM 3010 N N . MET A 1 172 ? -8.76500 -0.31000 23.19500 1.000 11.18292 195 MET A N 1
ATOM 3011 C CA . MET A 1 172 ? -9.63200 0.74800 22.74100 1.000 11.30925 195 MET A CA 1
ATOM 3012 C C . MET A 1 172 ? -9.74700 1.96700 23.62300 1.000 10.69602 195 MET A C 1
ATOM 3013 O O . MET A 1 172 ? -10.33400 2.98000 23.19900 1.000 10.75129 195 MET A O 1
ATOM 3027 N N . LEU A 1 173 ? -9.27100 1.90300 24.84800 1.000 10.09595 196 LEU A N 1
ATOM 3028 C CA . LEU A 1 173 ? -9.44200 3.01600 25.75900 1.000 10.68023 196 LEU A CA 1
ATOM 3029 C C . LEU A 1 173 ? -8.89600 4.28800 25.13900 1.000 10.55390 196 LEU A C 1
ATOM 3030 O O . LEU A 1 173 ? -7.73400 4.34400 24.71300 1.000 11.81457 196 L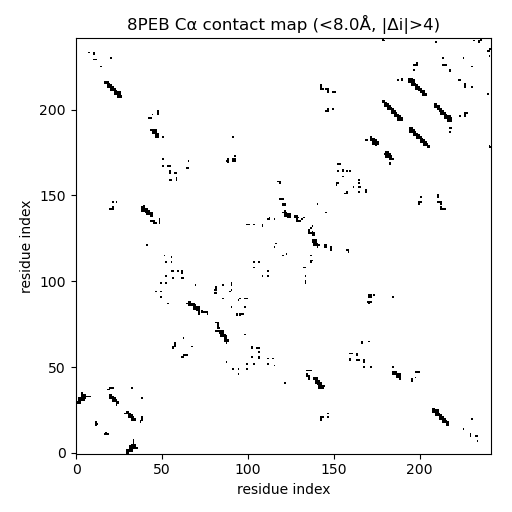EU A O 1
ATOM 3046 N N . THR A 1 174 ? -9.73000 5.31600 25.09900 1.000 11.08554 197 THR A N 1
ATOM 3047 C CA . THR A 1 174 ? -9.39100 6.59800 24.48200 1.000 11.90932 197 THR A CA 1
ATOM 3048 C C . THR A 1 174 ? -9.42500 7.75500 25.46300 1.000 11.90143 197 THR A C 1
ATOM 3049 O O . THR A 1 174 ? -8.54800 8.61000 25.43800 1.000 13.61216 197 THR A O 1
ATOM 3060 N N . GLU A 1 175 ? -10.38000 7.77800 26.38900 1.000 11.65929 198 GLU A N 1
ATOM 3061 C CA . GLU A 1 175 ? -10.51500 8.86200 27.34500 1.000 12.26726 198 GLU A CA 1
ATOM 3062 C C . GLU A 1 175 ? -11.24900 8.33200 28.57300 1.000 12.67784 198 GLU A C 1
ATOM 3063 O O . GLU A 1 175 ? -12.16700 7.50600 28.44200 1.000 13.28580 198 GLU A O 1
ATOM 3075 N N . ALA A 1 176 ? -10.88800 8.84900 29.73700 1.000 11.85668 199 ALA A N 1
ATOM 3076 C CA . ALA A 1 176 ? -11.62600 8.51400 30.93800 1.000 11.81984 199 ALA A CA 1
ATOM 3077 C C . ALA A 1 176 ? -11.46100 9.64200 31.93200 1.000 13.09368 199 ALA A C 1
ATOM 3078 O O . ALA A 1 176 ? -10.36700 10.21200 32.09100 1.000 13.98326 199 ALA A O 1
ATOM 3085 N N A ASN A 1 177 ? -12.54100 9.94500 32.64200 0.910 14.29908 200 ASN A N 1
ATOM 3086 N N B ASN A 1 177 ? -12.53600 9.91600 32.69600 0.090 14.52016 200 ASN A N 1
ATOM 3087 C CA A ASN A 1 177 ? -12.55400 10.95100 33.69800 0.910 15.59397 200 ASN A CA 1
ATOM 3088 C CA B ASN A 1 177 ? -12.51700 11.08400 33.57200 0.090 16.34933 200 ASN A CA 1
ATOM 3089 C C A ASN A 1 177 ? -13.65000 10.55400 34.67900 0.910 15.01496 200 ASN A C 1
ATOM 3090 C C B ASN A 1 177 ? -13.65200 11.30100 34.57200 0.090 19.28389 200 ASN A C 1
ATOM 3091 O O A ASN A 1 177 ? -14.25000 9.47800 34.56000 0.910 16.52040 200 ASN A O 1
ATOM 3092 O O B ASN A 1 177 ? -14.12400 12.43500 34.71800 0.090 21.48415 200 ASN A O 1
ATOM 3113 N N A GLY A 1 178 ? -13.99600 11.46400 35.58500 0.910 16.06245 201 GLY A N 1
ATOM 3114 N N B GLY A 1 178 ? -14.08400 10.28800 35.30100 0.090 19.02860 201 GLY A N 1
ATOM 3115 C CA A GLY A 1 178 ? -15.02100 11.14900 36.57000 0.910 18.81541 201 GLY A CA 1
ATOM 3116 C CA B GLY A 1 178 ? -15.01300 10.57200 36.38100 0.090 20.47351 201 GLY A CA 1
ATOM 3117 C C A GLY A 1 178 ? -16.42400 11.03600 36.01000 0.910 18.00742 201 GLY A C 1
ATOM 3118 C C B GLY A 1 178 ? -16.44100 10.85000 35.95200 0.090 18.59170 201 GLY A C 1
ATOM 3119 O O A GLY A 1 178 ? -17.33200 10.61000 36.73900 0.910 22.40532 201 GLY A O 1
ATOM 3120 O O B GLY A 1 178 ? -17.37800 10.50900 36.68100 0.090 22.25793 201 GLY A O 1
ATOM 3126 N N . ASP A 1 179 ? -16.63200 11.44600 34.77700 1.000 16.88360 202 ASP A N 1
ATOM 3127 C CA . ASP A 1 179 ? -17.95500 11.50200 34.18400 1.000 17.75213 202 ASP A CA 1
ATOM 3128 C C . ASP A 1 179 ? -18.19300 10.39900 33.16400 1.000 16.48356 202 ASP A C 1
ATOM 3129 O O . ASP A 1 179 ? -19.35000 9.99600 32.95400 1.000 17.60474 202 ASP A O 1
ATOM 3138 N N . TYR A 1 180 ? -17.16300 9.92800 32.46300 1.000 14.17538 203 TYR A N 1
ATOM 3139 C CA . TYR A 1 180 ? -17.37800 8.91100 31.44300 1.000 13.86219 203 TYR A CA 1
ATOM 3140 C C . TYR A 1 180 ? -16.06500 8.23300 31.07400 1.000 13.44898 203 TYR A C 1
ATOM 3141 O O . TYR A 1 180 ? -14.98800 8.73600 31.37100 1.000 13.59110 203 TYR A O 1
ATOM 3159 N N . ILE A 1 181 ? -16.19200 7.09600 30.41000 1.000 12.52255 204 ILE A N 1
ATOM 3160 C CA . ILE A 1 181 ? -15.10600 6.40000 29.73200 1.000 10.93552 204 ILE A CA 1
ATOM 3161 C C . ILE A 1 181 ? -15.48000 6.24300 28.26400 1.000 11.27240 204 ILE A C 1
ATOM 3162 O O . ILE A 1 181 ? -16.58700 5.81300 27.96600 1.000 11.93827 204 ILE A O 1
ATOM 3178 N N . ILE A 1 182 ? -14.55600 6.54200 27.35300 1.000 10.46704 205 ILE A N 1
ATOM 3179 C CA . ILE A 1 182 ? -14.75000 6.29800 25.93500 1.000 9.79328 205 ILE A CA 1
ATOM 3180 C C . ILE A 1 182 ? -13.77300 5.23000 25.49900 1.000 9.61957 205 ILE A C 1
ATOM 3181 O O . ILE A 1 182 ? -12.55800 5.36800 25.70800 1.000 11.24609 205 ILE A O 1
ATOM 3197 N N . ARG A 1 183 ? -14.28500 4.18300 24.89200 1.000 10.04594 206 ARG A N 1
ATOM 3198 C CA . ARG A 1 183 ? -13.50300 3.14100 24.21700 1.000 9.84065 206 ARG A CA 1
ATOM 3199 C C . ARG A 1 183 ? -13.85900 3.24100 22.75100 1.000 10.52758 206 ARG A C 1
ATOM 3200 O O . ARG A 1 183 ? -15.03700 3.17600 22.43300 1.000 10.58811 206 ARG A O 1
ATOM 3221 N N . ALA A 1 184 ? -12.87000 3.44600 21.87200 1.000 9.94067 207 ALA A N 1
ATOM 3222 C CA . ALA A 1 184 ? -13.21000 3.78700 20.48900 1.000 10.38809 207 ALA A CA 1
ATOM 3223 C C . ALA A 1 184 ? -12.03900 3.53600 19.56200 1.000 10.94342 207 ALA A C 1
ATOM 3224 O O . ALA A 1 184 ? -10.91200 3.29600 20.00900 1.000 12.10935 207 ALA A O 1
ATOM 3231 N N . LYS A 1 185 ? -12.31300 3.64400 18.26200 1.000 10.79340 208 LYS A N 1
ATOM 3232 C CA . LYS A 1 185 ? -11.29500 3.54000 17.22300 1.000 9.75117 208 LYS A CA 1
ATOM 3233 C C . LYS A 1 185 ? -11.62000 4.44500 16.04600 1.000 10.28808 208 LYS A C 1
ATOM 3234 O O . LYS A 1 185 ? -12.76500 4.46300 15.57200 1.000 10.99869 208 LYS A O 1
ATOM 3253 N N . THR A 1 186 ? -10.63700 5.23500 15.62900 1.000 10.14595 209 THR A N 1
ATOM 3254 C CA . THR A 1 186 ? -10.77100 6.05700 14.43900 1.000 10.66970 209 THR A CA 1
ATOM 3255 C C . THR A 1 186 ? -10.44600 5.26000 13.17400 1.000 10.63549 209 THR A C 1
ATOM 3256 O O . THR A 1 186 ? -9.75600 4.22300 13.20000 1.000 12.53571 209 THR A O 1
ATOM 3267 N N . GLY A 1 187 ? -10.89100 5.81000 12.04100 1.000 11.50664 210 GLY A N 1
ATOM 3268 C CA . GLY A 1 187 ? -10.44600 5.32300 10.74800 1.000 12.32779 210 GLY A CA 1
ATOM 3269 C C . GLY A 1 187 ? -10.55700 6.42000 9.71700 1.000 12.14883 210 GLY A C 1
ATOM 3270 O O . GLY A 1 187 ? -11.35300 7.36700 9.85900 1.000 12.64099 210 GLY A O 1
ATOM 3274 N N . TYR A 1 188 ? -9.77500 6.27900 8.64600 1.000 12.75153 211 TYR A N 1
ATOM 3275 C CA . TYR A 1 188 ? -9.84300 7.20900 7.52400 1.000 13.19895 211 TYR A CA 1
ATOM 3276 C C . TYR A 1 188 ? -9.59200 6.39800 6.26200 1.000 15.37290 211 TYR A C 1
ATOM 3277 O O . TYR A 1 188 ? -8.45700 5.96600 6.01000 1.000 15.19656 211 TYR A O 1
ATOM 3295 N N . ALA A 1 189 ? -10.66300 6.14800 5.50900 1.000 14.17538 212 ALA A N 1
ATOM 3296 C CA . ALA A 1 189 ? -10.57400 5.44000 4.23100 1.000 15.67030 212 ALA A CA 1
ATOM 3297 C C . ALA A 1 189 ? -10.25100 6.48600 3.17900 1.000 16.13615 212 ALA A C 1
ATOM 3298 O O . ALA A 1 189 ? -11.14100 7.17000 2.66700 1.000 17.32576 212 ALA A O 1
ATOM 3305 N N . ALA A 1 190 ? -8.96300 6.63800 2.88400 1.000 17.63896 213 ALA A N 1
ATOM 3306 C CA . ALA A 1 190 ? -8.47700 7.79200 2.14800 1.000 18.40747 213 ALA A CA 1
ATOM 3307 C C . ALA A 1 190 ? -7.97600 7.46700 0.75200 1.000 24.28975 213 ALA A C 1
ATOM 3308 O O . ALA A 1 190 ? -7.45600 8.36600 0.08000 1.000 24.13184 213 ALA A O 1
ATOM 3315 N N . ARG A 1 191 ? -8.10900 6.22800 0.28100 1.000 20.19453 214 ARG A N 1
ATOM 3316 C CA . ARG A 1 191 ? -7.49600 5.87900 -1.00400 1.000 23.23173 214 ARG A CA 1
ATOM 3317 C C . ARG A 1 191 ? -8.43700 5.92700 -2.20900 1.000 24.55821 214 ARG A C 1
ATOM 3318 O O . ARG A 1 191 ? -7.96700 6.10800 -3.33700 1.000 22.06844 214 ARG A O 1
ATOM 3339 N N . ILE A 1 192 ? -9.73600 5.79100 -1.97800 1.000 22.05791 215 ILE A N 1
ATOM 3340 C CA . ILE A 1 192 ? -10.75200 5.58900 -2.99400 1.000 24.38187 215 ILE A CA 1
ATOM 3341 C C . ILE A 1 192 ? -11.86500 6.57500 -2.70300 1.000 22.21582 215 ILE A C 1
ATOM 3342 O O . ILE A 1 192 ? -12.29200 6.71100 -1.55300 1.000 21.08148 215 ILE A O 1
ATOM 3358 N N . GLU A 1 193 ? -12.36500 7.23500 -3.71600 1.000 22.24477 216 GLU A N 1
ATOM 3359 C CA . GLU A 1 193 ? -13.54800 8.06400 -3.53000 1.000 24.87667 216 GLU A CA 1
ATOM 3360 C C . GLU A 1 193 ? -14.77100 7.17700 -3.30200 1.000 28.49289 216 GLU A C 1
ATOM 3361 O O . GLU A 1 193 ? -14.89700 6.10400 -3.90800 1.000 29.99044 216 GLU A O 1
ATOM 3373 N N . PRO A 1 194 ? -15.68900 7.57800 -2.41400 1.000 32.09332 217 PRO A N 1
ATOM 3374 C CA . PRO A 1 194 ? -15.66300 8.78200 -1.57700 1.000 26.63740 217 PRO A CA 1
ATOM 3375 C C . PRO A 1 194 ? -14.77500 8.53200 -0.37500 1.000 21.66839 217 PRO A C 1
ATOM 3376 O O . PRO A 1 194 ? -14.87500 7.48000 0.21400 1.000 23.57914 217 PRO A O 1
ATOM 3387 N N . LYS A 1 195 ? -13.90500 9.46900 -0.03100 1.000 18.06796 218 LYS A N 1
ATOM 3388 C CA . LYS A 1 195 ? -13.04600 9.30400 1.13200 1.000 16.47303 218 LYS A CA 1
ATOM 3389 C C . LYS A 1 195 ? -13.86400 9.57600 2.39900 1.000 15.44659 218 LYS A C 1
ATOM 3390 O O . LYS A 1 195 ? -14.64700 10.53500 2.44000 1.000 16.59146 218 LYS A O 1
ATOM 3409 N N . ILE A 1 196 ? -13.72000 8.70800 3.40100 1.000 15.54923 219 ILE A N 1
ATOM 3410 C CA . ILE A 1 196 ? -14.63800 8.62200 4.55000 1.000 14.85441 219 ILE A CA 1
ATOM 3411 C C . ILE A 1 196 ? -13.80600 8.57900 5.82300 1.000 15.86769 219 ILE A C 1
ATOM 3412 O O . ILE A 1 196 ? -12.88100 7.77000 5.92700 1.000 17.19680 219 ILE A O 1
ATOM 3428 N N . GLY A 1 197 ? -14.17300 9.38600 6.81200 1.000 13.60163 220 GLY A N 1
ATOM 3429 C CA . GLY A 1 197 ? -13.63000 9.25800 8.15400 1.000 13.04367 220 GLY A CA 1
ATOM 3430 C C . GLY A 1 197 ? -14.62600 8.60500 9.09400 1.000 11.38821 220 GLY A C 1
ATOM 3431 O O . GLY A 1 197 ? -15.82300 8.78800 8.95400 1.000 13.07788 220 GLY A O 1
ATOM 3435 N N . TRP A 1 198 ? -14.11400 7.82200 10.03000 1.000 11.21450 221 TRP A N 1
ATOM 3436 C CA . TRP A 1 198 ? -14.91100 7.08700 10.99800 1.000 11.44085 221 TRP A CA 1
ATOM 3437 C C . TRP A 1 198 ? -14.46800 7.36800 12.43500 1.000 10.50126 221 TRP A C 1
ATOM 3438 O O . TRP A 1 198 ? -13.28100 7.58100 12.70800 1.000 11.31188 221 TRP A O 1
ATOM 3459 N N . TRP A 1 199 ? -15.42500 7.27600 13.35400 1.000 10.61969 222 TRP A N 1
ATOM 3460 C CA . TRP A 1 199 ? -15.12800 7.06400 14.77100 1.000 9.95119 222 TRP A CA 1
ATOM 3461 C C . TRP A 1 199 ? -16.21000 6.17300 15.32700 1.000 10.12490 222 TRP A C 1
ATOM 3462 O O . TRP A 1 199 ? -17.39800 6.48800 15.18900 1.000 10.89078 222 TRP A O 1
ATOM 3483 N N . VAL A 1 200 ? -15.81100 5.05200 15.91300 1.000 9.97751 223 VAL A N 1
ATOM 3484 C CA . VAL A 1 200 ? -16.76300 4.05300 16.40800 1.000 9.96698 223 VAL A CA 1
ATOM 3485 C C . VAL A 1 200 ? -16.35500 3.60800 17.79700 1.000 10.32755 223 VAL A C 1
ATOM 3486 O O . VAL A 1 200 ? -15.16000 3.52700 18.08500 1.000 10.61443 223 VAL A O 1
ATOM 3499 N N . GLY A 1 201 ? -17.33100 3.29300 18.64800 1.000 10.23807 224 GLY A N 1
ATOM 3500 C CA . GLY A 1 201 ? -16.99300 2.88200 20.00600 1.000 10.42230 224 GLY A CA 1
ATOM 3501 C C . GLY A 1 201 ? -18.18200 2.98200 20.92200 1.000 10.00383 224 GLY A C 1
ATOM 3502 O O . GLY A 1 201 ? -19.30800 2.77200 20.51100 1.000 10.77498 224 GLY A O 1
ATOM 3506 N N . TRP A 1 202 ? -17.90000 3.27600 22.18900 1.000 9.96435 225 TRP A N 1
ATOM 3507 C CA . TRP A 1 202 ? -18.96200 3.49300 23.14900 1.000 10.96447 225 TRP A CA 1
ATOM 3508 C C . TRP A 1 202 ? -18.51800 4.41100 24.26600 1.000 9.96698 225 TRP A C 1
ATOM 3509 O O . TRP A 1 202 ? -17.32000 4.60700 24.50900 1.000 11.14607 225 TRP A O 1
ATOM 3530 N N . VAL A 1 203 ? -19.51000 4.95200 24.95700 1.000 11.22240 226 VAL A N 1
ATOM 3531 C CA . VAL A 1 203 ? -19.34200 5.78000 26.14200 1.000 10.72497 226 VAL A CA 1
ATOM 3532 C C . VAL A 1 203 ? -19.93900 5.02800 27.31800 1.000 12.94366 226 VAL A C 1
ATOM 3533 O O . VAL A 1 203 ? -21.14400 4.75700 27.34200 1.000 13.20948 226 VAL A O 1
ATOM 3546 N N A GLU A 1 204 ? -19.10800 4.67100 28.29100 0.730 11.92248 227 GLU A N 1
ATOM 3547 N N B GLU A 1 204 ? -19.10400 4.68800 28.29700 0.270 11.99354 227 GLU A N 1
ATOM 3548 C CA A GLU A 1 204 ? -19.58600 4.04600 29.51700 0.730 12.94892 227 GLU A CA 1
ATOM 3549 C CA B GLU A 1 204 ? -19.56500 4.04800 29.52200 0.270 13.03841 227 GLU A CA 1
ATOM 3550 C C A GLU A 1 204 ? -19.87900 5.13800 30.53000 0.730 12.22778 227 GLU A C 1
ATOM 3551 C C B GLU A 1 204 ? -19.86300 5.12300 30.55900 0.270 12.38043 227 GLU A C 1
ATOM 3552 O O A GLU A 1 204 ? -19.01600 5.97400 30.82200 0.730 13.92272 227 GLU A O 1
ATOM 3553 O O B GLU A 1 204 ? -18.98900 5.93200 30.89600 0.270 13.94378 227 GLU A O 1
ATOM 3576 N N . LEU A 1 205 ? -21.07800 5.10700 31.08500 1.000 13.11999 228 LEU A N 1
ATOM 3577 C CA . LEU A 1 205 ? -21.49800 5.94100 32.20200 1.000 13.85166 228 LEU A CA 1
ATOM 3578 C C . LEU A 1 205 ? -21.68000 5.05100 33.42500 1.000 14.82020 228 LEU A C 1
ATOM 3579 O O . LEU A 1 205 ? -21.58600 3.82000 33.33900 1.000 17.32050 228 LEU A O 1
ATOM 3595 N N . ASP A 1 206 ? -21.93200 5.67200 34.58300 1.000 14.75440 229 ASP A N 1
ATOM 3596 C CA . ASP A 1 206 ? -22.11500 4.86900 35.77900 1.000 16.59673 229 ASP A CA 1
ATOM 3597 C C . ASP A 1 206 ? -23.22800 3.84800 35.58700 1.000 19.72605 229 ASP A C 1
ATOM 3598 O O . ASP A 1 206 ? -23.10500 2.69700 36.03900 1.000 22.65272 229 ASP A O 1
ATOM 3607 N N A ASP A 1 207 ? -24.31300 4.23500 34.92700 0.510 18.19955 230 ASP A N 1
ATOM 3608 N N B ASP A 1 207 ? -24.33300 4.25700 34.95300 0.490 18.16797 230 ASP A N 1
ATOM 3609 C CA A ASP A 1 207 ? -25.52800 3.43300 34.94000 0.510 19.46286 230 ASP A CA 1
ATOM 3610 C CA B ASP A 1 207 ? -25.55900 3.46600 34.94200 0.490 19.47339 230 ASP A CA 1
ATOM 3611 C C A ASP A 1 207 ? -26.02100 3.03700 33.55600 0.510 19.36022 230 ASP A C 1
ATOM 3612 C C B ASP A 1 207 ? -26.06600 3.13100 33.54000 0.490 19.36548 230 ASP A C 1
ATOM 3613 O O A ASP A 1 207 ? -27.11400 2.46500 33.44900 0.510 20.52615 230 ASP A O 1
ATOM 3614 O O B ASP A 1 207 ? -27.23100 2.73300 33.39500 0.490 21.67892 230 ASP A O 1
ATOM 3631 N N . ASN A 1 208 ? -25.25100 3.29800 32.49900 1.000 16.34670 231 ASN A N 1
ATOM 3632 C CA . ASN A 1 208 ? -25.66900 2.94400 31.14400 1.000 15.98876 231 ASN A CA 1
ATOM 3633 C C . ASN A 1 208 ? -24.42900 2.93700 30.26500 1.000 13.87272 231 ASN A C 1
ATOM 3634 O O . ASN A 1 208 ? -23.35600 3.38900 30.66600 1.000 15.52818 231 ASN A O 1
ATOM 3645 N N A VAL A 1 209 ? -24.59800 2.40100 29.06100 0.800 14.53595 232 VAL A N 1
ATOM 3646 N N B VAL A 1 209 ? -24.59500 2.42700 29.05000 0.200 14.63333 232 VAL A N 1
ATOM 3647 C CA A VAL A 1 209 ? -23.60600 2.47000 27.99700 0.800 12.87786 232 VAL A CA 1
ATOM 3648 C CA B VAL A 1 209 ? -23.56100 2.50100 28.02700 0.200 13.10157 232 VAL A CA 1
ATOM 3649 C C A VAL A 1 209 ? -24.29100 2.98300 26.75200 0.800 14.05958 232 VAL A C 1
ATOM 3650 C C B VAL A 1 209 ? -24.21700 2.91300 26.72100 0.200 14.14117 232 VAL A C 1
ATOM 3651 O O A VAL A 1 209 ? -25.39300 2.53100 26.41500 0.800 14.50700 232 VAL A O 1
ATOM 3652 O O B VAL A 1 209 ? -25.22500 2.32600 26.31500 0.200 14.31487 232 VAL A O 1
ATOM 3677 N N . TRP A 1 210 ? -23.63800 3.90700 26.06300 1.000 12.95155 233 TRP A N 1
ATOM 3678 C CA . TRP A 1 210 ? -24.12400 4.44300 24.79500 1.000 12.60414 233 TRP A CA 1
ATOM 3679 C C . TRP A 1 210 ? -23.12300 4.06800 23.70800 1.000 11.67245 233 TRP A C 1
ATOM 3680 O O . TRP A 1 210 ? -21.99200 4.57400 23.69800 1.000 12.75416 233 TRP A O 1
ATOM 3701 N N . PHE A 1 211 ? -23.51900 3.18100 22.81600 1.000 12.39096 234 PHE A N 1
ATOM 3702 C CA . PHE A 1 211 ? -22.67500 2.86100 21.67500 1.000 10.73550 234 PHE A CA 1
ATOM 3703 C C . PHE A 1 211 ? -22.82100 3.95500 20.63000 1.000 11.47769 234 PHE A C 1
ATOM 3704 O O . PHE A 1 211 ? -23.88900 4.55600 20.46800 1.000 12.68836 234 PHE A O 1
ATOM 3721 N N . PHE A 1 212 ? -21.75500 4.19800 19.87800 1.000 11.29346 235 PHE A N 1
ATOM 3722 C CA . PHE A 1 212 ? -21.79600 5.17000 18.79900 1.000 10.29071 235 PHE A CA 1
ATOM 3723 C C . PHE A 1 212 ? -20.99500 4.69200 17.59100 1.000 10.47494 235 PHE A C 1
ATOM 3724 O O . PHE A 1 212 ? -19.99200 3.96600 17.70900 1.000 11.21977 235 PHE A O 1
ATOM 3741 N N . ALA A 1 213 ? -21.41900 5.17000 16.43000 1.000 11.07501 236 ALA A N 1
ATOM 3742 C CA . ALA A 1 213 ? -20.66300 4.95300 15.20600 1.000 10.75918 236 ALA A CA 1
ATOM 3743 C C . ALA A 1 213 ? -20.95500 6.13600 14.30600 1.000 10.97763 236 ALA A C 1
ATOM 3744 O O . ALA A 1 213 ? -22.13200 6.44900 14.05800 1.000 12.26200 236 ALA A O 1
ATOM 3751 N N . MET A 1 214 ? -19.90200 6.83400 13.86400 1.000 11.14081 237 MET A N 1
ATOM 3752 C CA . MET A 1 214 ? -20.12400 7.98600 13.01300 1.000 11.85405 237 MET A CA 1
ATOM 3753 C C . MET A 1 214 ? -19.19400 7.80500 11.80100 1.000 11.06185 237 MET A C 1
ATOM 3754 O O . MET A 1 214 ? -18.08700 7.25300 11.90400 1.000 11.61718 237 MET A O 1
ATOM 3768 N N . ASN A 1 215 ? -19.65100 8.29000 10.65400 1.000 12.04092 238 ASN A N 1
ATOM 3769 C CA . ASN A 1 215 ? -18.74600 8.49500 9.53800 1.000 11.63824 238 ASN A CA 1
ATOM 3770 C C . ASN A 1 215 ? -19.12500 9.79300 8.85100 1.000 12.41991 238 ASN A C 1
ATOM 3771 O O . ASN A 1 215 ? -20.20700 10.34800 9.04000 1.000 13.57794 238 ASN A O 1
ATOM 3782 N N . MET A 1 216 ? -18.20200 10.29600 8.05900 1.000 12.67520 239 MET A N 1
ATOM 3783 C CA . MET A 1 216 ? -18.33500 11.60800 7.41900 1.000 12.06987 239 MET A CA 1
ATOM 3784 C C . MET A 1 216 ? -17.48000 11.67500 6.18300 1.000 13.39897 239 MET A C 1
ATOM 3785 O O . MET A 1 216 ? -16.43900 11.02800 6.09500 1.000 15.19656 239 MET A O 1
ATOM 3799 N N . ASP A 1 217 ? -17.94300 12.45700 5.21800 1.000 14.67544 240 ASP A N 1
ATOM 3800 C CA . ASP A 1 217 ? -17.13900 12.71000 4.03100 1.000 16.07035 240 ASP A CA 1
ATOM 3801 C C . ASP A 1 217 ? -15.88000 13.45300 4.45000 1.000 17.27312 240 ASP A C 1
ATOM 3802 O O . ASP A 1 217 ? -15.92400 14.38400 5.25400 1.000 19.07860 240 ASP A O 1
ATOM 3811 N N A MET A 1 218 ? -14.73900 13.02100 3.92900 0.400 16.76780 241 MET A N 1
ATOM 3812 N N B MET A 1 218 ? -14.74000 13.01000 3.94000 0.600 16.69411 241 MET A N 1
ATOM 3813 C CA A MET A 1 218 ? -13.44100 13.52600 4.36700 0.400 17.66528 241 MET A CA 1
ATOM 3814 C CA B MET A 1 218 ? -13.44500 13.52800 4.36300 0.600 17.61264 241 MET A CA 1
ATOM 3815 C C A MET A 1 218 ? -12.52600 13.62800 3.16300 0.400 18.43116 241 MET A C 1
ATOM 3816 C C B MET A 1 218 ? -12.53700 13.62400 3.15700 0.600 18.36273 241 MET A C 1
ATOM 3817 O O A MET A 1 218 ? -11.60600 12.82300 2.99200 0.400 19.54445 241 MET A O 1
ATOM 3818 O O B MET A 1 218 ? -11.62400 12.81200 2.98200 0.600 19.53655 241 MET A O 1
ATOM 3845 N N . PRO A 1 219 ? -12.74800 14.62000 2.29900 1.000 18.62329 242 PRO A N 1
ATOM 3846 C CA . PRO A 1 219 ? -11.88900 14.73100 1.11000 1.000 21.50521 242 PRO A CA 1
ATOM 3847 C C . PRO A 1 219 ? -10.44200 15.02100 1.44600 1.000 24.03446 242 PRO A C 1
ATOM 3848 O O . PRO A 1 219 ? -9.56100 14.67800 0.65100 1.000 30.97477 242 PRO A O 1
ATOM 3859 N N . THR A 1 220 ? -10.16200 15.63600 2.58900 1.000 23.80812 243 THR A N 1
ATOM 3860 C CA . THR A 1 220 ? -8.79000 15.90400 2.99000 1.000 29.24298 243 THR A CA 1
ATOM 3861 C C . THR A 1 220 ? -8.60800 15.66900 4.48000 1.000 31.20374 243 THR A C 1
ATOM 3862 O O . THR A 1 220 ? -9.56700 15.71300 5.25500 1.000 29.11665 243 THR A O 1
ATOM 3873 N N A SER A 1 221 ? -7.36800 15.33200 4.84100 0.670 33.02238 244 SER A N 1
ATOM 3874 N N B SER A 1 221 ? -7.34900 15.48000 4.88800 0.330 33.04870 244 SER A N 1
ATOM 3875 C CA A SER A 1 221 ? -6.94500 15.18600 6.23100 0.670 37.00180 244 SER A CA 1
ATOM 3876 C CA B SER A 1 221 ? -6.99300 15.20900 6.28700 0.330 36.90179 244 SER A CA 1
ATOM 3877 C C A SER A 1 221 ? -6.62600 16.59200 6.71700 0.670 37.44660 244 SER A C 1
ATOM 3878 C C B SER A 1 221 ? -6.82800 16.48100 7.09300 0.330 36.06485 244 SER A C 1
ATOM 3879 O O A SER A 1 221 ? -5.48600 17.05900 6.70000 0.670 37.70189 244 SER A O 1
ATOM 3880 O O B SER A 1 221 ? -5.95100 16.56400 7.96200 0.330 39.48895 244 SER A O 1
ATOM 3895 N N A ASP A 1 222 ? -7.68000 17.28900 7.09900 0.670 38.44145 245 ASP A N 1
ATOM 3896 N N B ASP A 1 222 ? -7.61800 17.50400 6.79700 0.150 37.24920 245 ASP A N 1
ATOM 3897 C CA A ASP A 1 222 ? -7.62700 18.65000 7.60200 0.670 37.55977 245 ASP A CA 1
ATOM 3898 C CA B ASP A 1 222 ? -7.61700 18.75300 7.54300 0.150 37.47818 245 ASP A CA 1
ATOM 3899 C C A ASP A 1 222 ? -8.72600 18.69000 8.64700 0.670 38.26775 245 ASP A C 1
ATOM 3900 C C B ASP A 1 222 ? -8.79200 18.86900 8.49800 0.150 38.30986 245 ASP A C 1
ATOM 3901 O O A ASP A 1 222 ? -8.57300 19.28000 9.72100 0.670 41.40760 245 ASP A O 1
ATOM 3902 O O B ASP A 1 222 ? -8.65800 19.51300 9.54100 0.150 40.70225 245 ASP A O 1
ATOM 3918 N N A GLY A 1 223 ? -9.83300 18.02000 8.33500 0.670 39.81530 246 GLY A N 1
ATOM 3919 N N B GLY A 1 223 ? -9.93800 18.27200 8.16700 0.330 39.58896 246 GLY A N 1
ATOM 3920 C CA A GLY A 1 223 ? -10.94900 17.92800 9.24600 0.670 36.47806 246 GLY A CA 1
ATOM 3921 C CA B GLY A 1 223 ? -11.07900 18.26800 9.06100 0.330 36.84389 246 GLY A CA 1
ATOM 3922 C C A GLY A 1 223 ? -10.96800 16.61100 9.98900 0.670 31.61432 246 GLY A C 1
ATOM 3923 C C B GLY A 1 223 ? -11.32200 16.90900 9.68300 0.330 31.95383 246 GLY A C 1
ATOM 3924 O O A GLY A 1 223 ? -12.01700 16.20200 10.48600 0.670 22.76589 246 GLY A O 1
ATOM 3925 O O B GLY A 1 223 ? -12.47200 16.48400 9.83700 0.330 30.24310 246 GLY A O 1
ATOM 3931 N N A LEU A 1 224 ? -9.82200 15.92200 10.07500 0.850 26.22156 247 LEU A N 1
ATOM 3932 N N B LEU A 1 224 ? -10.24100 16.21300 10.04500 0.150 29.84305 247 LEU A N 1
ATOM 3933 C CA A LEU A 1 224 ? -9.81800 14.64500 10.78400 0.850 19.73658 247 LEU A CA 1
ATOM 3934 C CA B LEU A 1 224 ? -10.38500 14.90300 10.66600 0.150 24.77139 247 LEU A CA 1
ATOM 3935 C C A LEU A 1 224 ? -10.40200 14.80000 12.18200 0.850 19.72342 247 LEU A C 1
ATOM 3936 C C B LEU A 1 224 ? -10.64200 14.99600 12.16300 0.150 21.20517 247 LEU A C 1
ATOM 3937 O O A LEU A 1 224 ? -11.22700 13.98700 12.57400 0.850 17.78371 247 LEU A O 1
ATOM 3938 O O B LEU A 1 224 ? -11.30500 14.11600 12.71800 0.150 19.25231 247 LEU A O 1
ATOM 3969 N N A GLY A 1 225 ? -10.04200 15.86800 12.92100 0.670 20.55510 248 GLY A N 1
ATOM 3970 N N B GLY A 1 225 ? -10.11500 16.02400 12.84000 0.200 20.89461 248 GLY A N 1
ATOM 3971 C CA A GLY A 1 225 ? -10.51500 16.11600 14.30700 0.670 21.23676 248 GLY A CA 1
ATOM 3972 C CA B GLY A 1 225 ? -10.47500 16.23800 14.23400 0.200 21.30519 248 GLY A CA 1
ATOM 3973 C C A GLY A 1 225 ? -12.01400 16.38100 14.43800 0.670 16.62041 248 GLY A C 1
ATOM 3974 C C B GLY A 1 225 ? -11.96500 16.39900 14.42000 0.200 16.88097 248 GLY A C 1
ATOM 3975 O O A GLY A 1 225 ? -12.57400 16.33200 15.54800 0.670 16.69674 248 GLY A O 1
ATOM 3976 O O B GLY A 1 225 ? -12.47700 16.29900 15.54300 0.200 16.80991 248 GLY A O 1
ATOM 3983 N N . LEU A 1 226 ? -12.67100 16.62800 13.32400 1.000 16.29143 249 LEU A N 1
ATOM 3984 C CA . LEU A 1 226 ? -14.10800 16.73200 13.34000 1.000 13.68848 249 LEU A CA 1
ATOM 3985 C C . LEU A 1 226 ? -14.78900 15.40700 13.61600 1.000 14.30698 249 LEU A C 1
ATOM 3986 O O . LEU A 1 226 ? -15.92900 15.40600 14.08400 1.000 15.21235 249 LEU A O 1
ATOM 4002 N N . ARG A 1 227 ? -14.11600 14.28300 13.39100 1.000 13.72533 250 ARG A N 1
ATOM 4003 C CA . ARG A 1 227 ? -14.74800 13.00800 13.70800 1.000 14.83599 250 ARG A CA 1
ATOM 4004 C C . ARG A 1 227 ? -15.16100 12.98500 15.17600 0.950 14.23065 250 ARG A C 1
ATOM 4005 O O . ARG A 1 227 ? -16.32800 12.72200 15.51500 0.980 15.58082 250 ARG A O 1
ATOM 4026 N N . GLN A 1 228 ? -14.21000 13.27900 16.06600 1.000 13.29370 251 GLN A N 1
ATOM 4027 C CA . GLN A 1 228 ? -14.50500 13.31000 17.49000 1.000 12.99893 251 GLN A CA 1
ATOM 4028 C C . GLN A 1 228 ? -15.33600 14.52100 17.87100 1.000 14.00957 251 GLN A C 1
ATOM 4029 O O . GLN A 1 228 ? -16.23100 14.41400 18.71800 1.000 14.69650 251 GLN A O 1
ATOM 4043 N N . ALA A 1 229 ? -15.03300 15.69500 17.31800 1.000 14.53332 252 ALA A N 1
ATOM 4044 C CA . ALA A 1 229 ? -15.73900 16.90800 17.72200 1.000 15.03075 252 ALA A CA 1
ATOM 4045 C C . ALA A 1 229 ? -17.23100 16.82800 17.42100 1.000 13.47793 252 ALA A C 1
ATOM 4046 O O . ALA A 1 229 ? -18.05700 17.19500 18.26100 1.000 14.15433 252 ALA A O 1
ATOM 4053 N N . ILE A 1 230 ? -17.60100 16.38200 16.21600 1.000 13.94115 253 ILE A N 1
ATOM 4054 C CA . ILE A 1 230 ? -19.01600 16.28600 15.86700 1.000 13.80955 253 ILE A CA 1
ATOM 4055 C C . ILE A 1 230 ? -19.70800 15.25900 16.74700 1.000 12.63836 253 ILE A C 1
ATOM 4056 O O . ILE A 1 230 ? -20.80000 15.49600 17.27100 1.000 13.50162 253 ILE A O 1
ATOM 4072 N N . THR A 1 231 ? -19.07200 14.10700 16.94800 1.000 12.69100 254 THR A N 1
ATOM 4073 C CA . THR A 1 231 ? -19.64300 13.08400 17.81500 1.000 12.33043 254 THR A CA 1
ATOM 4074 C C . THR A 1 231 ? -19.88800 13.64600 19.20600 1.000 12.44886 254 THR A C 1
ATOM 4075 O O . THR A 1 231 ? -20.95500 13.44000 19.80100 1.000 12.99630 254 THR A O 1
ATOM 4086 N N . LYS A 1 232 ? -18.90300 14.36200 19.75700 1.000 13.82534 255 LYS A N 1
ATOM 4087 C CA . LYS A 1 232 ? -19.05700 14.89800 21.09800 1.000 13.65427 255 LYS A CA 1
ATOM 4088 C C . LYS A 1 232 ? -20.12700 15.97400 21.15900 1.000 15.27552 255 LYS A C 1
ATOM 4089 O O . LYS A 1 232 ? -20.79000 16.10900 22.18200 1.000 14.77282 255 LYS A O 1
ATOM 4108 N N A GLU A 1 233 ? -20.33200 16.73700 20.07900 0.460 14.49384 256 GLU A N 1
ATOM 4109 N N B GLU A 1 233 ? -20.34000 16.73600 20.08400 0.540 14.46489 256 GLU A N 1
ATOM 4110 C CA A GLU A 1 233 ? -21.43000 17.70000 20.06300 0.460 15.02549 256 GLU A CA 1
ATOM 4111 C CA B GLU A 1 233 ? -21.43700 17.70000 20.09400 0.540 14.98338 256 GLU A CA 1
ATOM 4112 C C A GLU A 1 233 ? -22.77500 16.99200 20.17400 0.460 14.72019 256 GLU A C 1
A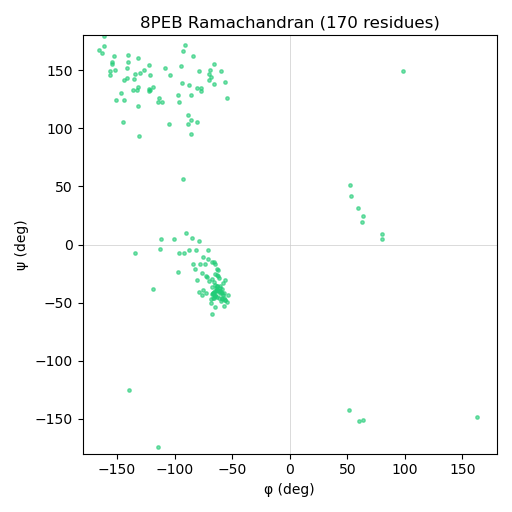TOM 4113 C C B GLU A 1 233 ? -22.78100 16.98800 20.18300 0.540 14.71229 256 GLU A C 1
ATOM 4114 O O A GLU A 1 233 ? -23.67300 17.46800 20.87500 0.460 16.60989 256 GLU A O 1
ATOM 4115 O O B GLU A 1 233 ? -23.68700 17.46000 20.87700 0.540 16.63884 256 GLU A O 1
ATOM 4138 N N . VAL A 1 234 ? -22.92600 15.84500 19.50400 1.000 13.86745 257 VAL A N 1
ATOM 4139 C CA . VAL A 1 234 ? -24.15100 15.04900 19.62300 1.000 13.85429 257 VAL A CA 1
ATOM 4140 C C . VAL A 1 234 ? -24.28900 14.50500 21.04000 1.000 14.10959 257 VAL A C 1
ATOM 4141 O O . VAL A 1 234 ? -25.35700 14.57600 21.64900 1.000 14.29119 257 VAL A O 1
ATOM 4154 N N . LEU A 1 235 ? -23.20000 13.96200 21.57900 1.000 13.07525 258 LEU A N 1
ATOM 4155 C CA . LEU A 1 235 ? -23.25700 13.39900 22.92300 1.000 13.77797 258 LEU A CA 1
ATOM 4156 C C . LEU A 1 235 ? -23.61900 14.46400 23.94900 1.000 15.20182 258 LEU A C 1
ATOM 4157 O O . LEU A 1 235 ? -24.36100 14.19600 24.90100 1.000 17.25996 258 LEU A O 1
ATOM 4173 N N . LYS A 1 236 ? -23.07100 15.67000 23.79500 1.000 14.96232 259 LYS A N 1
ATOM 4174 C CA . LYS A 1 236 ? -23.40700 16.76200 24.69800 1.000 17.00993 259 LYS A CA 1
ATOM 4175 C C . LYS A 1 236 ? -24.86900 17.17800 24.53700 1.000 16.93098 259 LYS A C 1
ATOM 4176 O O . LYS A 1 236 ? -25.55800 17.43900 25.53000 1.000 18.09691 259 LYS A O 1
ATOM 4195 N N . GLN A 1 237 ? -25.36200 17.26900 23.29400 1.000 16.04403 260 GLN A N 1
ATOM 4196 C CA . GLN A 1 237 ? -26.75100 17.65300 23.08600 1.000 16.58620 260 GLN A CA 1
ATOM 4197 C C . GLN A 1 237 ? -27.68600 16.68000 23.78600 1.000 16.57304 260 GLN A C 1
ATOM 4198 O O . GLN A 1 237 ? -28.69900 17.08500 24.37300 1.000 18.32062 260 GLN A O 1
ATOM 4212 N N . GLU A 1 238 ? -27.34000 15.40100 23.76200 1.000 16.35722 261 GLU A N 1
ATOM 4213 C CA . GLU A 1 238 ? -28.15800 14.36000 24.36300 1.000 18.16270 261 GLU A CA 1
ATOM 4214 C C . GLU A 1 238 ? -27.87700 14.18700 25.84600 1.000 19.84712 261 GLU A C 1
ATOM 4215 O O . GLU A 1 238 ? -28.43200 13.27100 26.45900 1.000 23.70547 261 GLU A O 1
ATOM 4227 N N . LYS A 1 239 ? -27.03900 15.03700 26.42500 1.000 19.08387 262 LYS A N 1
ATOM 4228 C CA . LYS A 1 239 ? -26.75000 15.02600 27.86200 1.000 19.07597 262 LYS A CA 1
ATOM 4229 C C . LYS A 1 239 ? -26.07700 13.73500 28.30300 1.000 19.88133 262 LYS A C 1
ATOM 4230 O O . LYS A 1 239 ? -26.15200 13.36100 29.49100 1.000 22.75273 262 LYS A O 1
ATOM 4249 N N . ILE A 1 240 ? -25.39900 13.06000 27.38400 1.000 17.68370 263 ILE A N 1
ATOM 4250 C CA . ILE A 1 240 ? -24.65200 11.84800 27.68900 1.000 17.10731 263 ILE A CA 1
ATOM 4251 C C . ILE A 1 240 ? -23.32700 12.20700 28.33100 1.000 20.12083 263 ILE A C 1
ATOM 4252 O O . ILE A 1 240 ? -22.87200 11.53100 29.26600 1.000 20.69722 263 ILE A O 1
ATOM 4268 N N . ILE A 1 241 ? -22.66400 13.24700 27.83200 1.000 17.82056 264 ILE A N 1
ATOM 4269 C CA . ILE A 1 241 ? -21.46500 13.79900 28.46400 1.000 19.68920 264 ILE A CA 1
ATOM 4270 C C . ILE A 1 241 ? -21.71500 15.27000 28.76300 1.000 21.01831 264 ILE A C 1
ATOM 4271 O O . ILE A 1 241 ? -22.54500 15.91500 28.09700 1.000 20.14452 264 ILE A O 1
ATOM 4287 N N . PRO A 1 242 ? -21.03100 15.84700 29.76000 1.000 22.21582 265 PRO A N 1
ATOM 4288 C CA . PRO A 1 242 ? -21.23400 17.25000 30.12300 1.000 25.15565 265 PRO A CA 1
ATOM 4289 C C . PRO A 1 242 ? -20.79600 18.20600 29.02500 1.000 31.16426 265 PRO A C 1
ATOM 4290 O O . PRO A 1 242 ? -19.94100 17.87000 28.20400 1.000 32.69603 265 PRO A O 1
#

Sequence (242 aa):
EWQENKSWNVHHFTEHHKSQQGVVVLWNENEQQGFTNNNLKRANQAFLPASTLKIPNSLIALDLGVVKDEHHQVFKWDGQTRDIATWNRDHNLIITAMMKYSSVVPVYQEFARQIGEARMMSKMMLHAFDYGNEDIISGNVDSFWLDGGIIRISATTEQISSFLRKLYHNKLHHVSERSQRIVKQAMLTEANNGGDYIIRAKTGYAARIEPKIGWWVGWVEELDDDNVVWFFAMNMDMMPTSSDDGGLLGGLRQAITKEEVLKQEKIIP

Solvent-accessible surface area: 11675 Å² total; per-residue (Å²): 176,83,95,72,44,140,60,2,50,67,25,5,82,125,64,209,12,119,10,0,0,0,0,32,16,26,92,125,96,38,1,47,0,3,60,70,179,35,1,101,87,48,11,21,0,16,16,1,3,17,1,0,9,0,0,0,0,7,56,61,30,22,0,129,46,28,131,63,84,34,153,89,86,43,111,115,81,150,87,73,37,49,29,109,60,6,39,0,52,38,0,5,146,70,26,1,31,32,16,11,83,69,5,1,164,81,4,25,89,66,108,4,49,143,32,4,152,55,2,100,4,8,89,143,50,183,50,35,77,49,51,46,48,47,44,4,14,12,11,48,0,3,0,19,55,1,3,57,2,0,47,61,0,67,76,44,103,10,148,17,52,96,122,1,1,138,14,0,24,83,7,1,92,77,56,63,73,85,86,21,53,0,45,5,8,31,2,50,12,37,166,66,152,82,70,2,0,0,5,0,0,1,0,38,45,157,114,22,13,33,0,0,0,0,0,3,54,4,104,83,70,134,17,49,50,39,24,54,40,0,0,50,52,0,0,102,76,62,186,11,7,114

Radius of gyration: 17.18 Å; Cα contacts (8 Å, |Δi|>4): 492; chains: 1; bounding box: 52×41×42 Å

Organism: Klebsiella pneumoniae (NCBI:txid573)